Protein AF-L5N4E4-F1 (afdb_monomer_lite)

Sequence (232 aa):
MGRAWSIILIASLIFLFPVAVHGEKTVDLTVSLDGFVEQYERLVYDGKEELAEELLYNRFADMENYMETRSMEEQFVWSTVLDRVNKRWSAEELKTIVKAFETLSSQKSGSDMDMMEELHSFADRASDLNIPAAVLTYEWEMHRPYYEEILGQESVSIITNSLSSMTGGSMSAREKLLAELNYIKAESPKEDGFMLAIGVVGGSILVTLTYVAIRKHPSRSKNRHNLRRQNS

Secondary structure (DSSP, 8-state):
-HHHHHHHHHHHHHHHS-----------HHHHHHHHHHHHHHHHHTT-HHHHHHHHHHHHHHHHHHHTTS-HHHHHHHHHHHHHS-SS--HHHHHHHHHHHHHHH---TTHHHHHHHHHHHHHHHHH-TTS-HHHHHHHHHHHHHHHHHHHHHHHHHHHHHHHHHHTTT-HHHHHHHHHHHHHHHHHS--THHHHHHHHHHHHHHHHHHHHHHHHH---S-S-SSSTTSS--

Foldseek 3Di:
DVVVVVVVVVVVVVVPDPPPPPPPPPPVLLVVLVVLLVVLVVCVVVVVLVVSVVSCVVCVVSLLVVQVVADPLLVVLLVVLVVPQDPPHDSVSSNLNSLSSCLSSDPDPCSLVVVLVVLVVLLVVLPDPVDQLVVSLVVLVSCLSVCCVNVNPVLSVQLNVLSVVCNVVDPVSSVVNSVSSVVVNVPPDDPPVVVVVCCVVVVVVVVVVVVCCCVVDPDPPDPDPPPPPDDD

pLDDT: mean 70.56, std 13.63, range [33.25, 87.25]

Radius of gyration: 29.39 Å; chains: 1; bounding box: 61×50×96 Å

Structure (mmCIF, N/CA/C/O backbone):
data_AF-L5N4E4-F1
#
_entry.id   AF-L5N4E4-F1
#
loop_
_atom_site.group_PDB
_atom_site.id
_atom_site.type_symbol
_atom_site.label_atom_id
_atom_site.label_alt_id
_atom_site.label_comp_id
_atom_site.label_asym_id
_atom_site.label_entity_id
_atom_site.label_seq_id
_atom_site.pdbx_PDB_ins_code
_atom_site.Cartn_x
_atom_site.Cartn_y
_atom_site.Cartn_z
_atom_site.occupancy
_atom_site.B_iso_or_equiv
_atom_site.auth_seq_id
_atom_site.auth_comp_id
_atom_site.auth_asym_id
_atom_site.auth_atom_id
_atom_site.pdbx_PDB_model_num
ATOM 1 N N . MET A 1 1 ? -35.486 -16.748 50.996 1.00 54.31 1 MET A N 1
ATOM 2 C CA . MET A 1 1 ? -34.344 -17.136 50.135 1.00 54.31 1 MET A CA 1
ATOM 3 C C . MET A 1 1 ? -34.754 -17.595 48.728 1.00 54.31 1 MET A C 1
ATOM 5 O O . MET A 1 1 ? -34.006 -17.322 47.804 1.00 54.31 1 MET A O 1
ATOM 9 N N . GLY A 1 2 ? -35.943 -18.179 48.508 1.00 51.09 2 GLY A N 1
ATOM 10 C CA . GLY A 1 2 ? -36.392 -18.611 47.164 1.00 51.09 2 GLY A CA 1
ATOM 11 C C . GLY A 1 2 ? -36.642 -17.504 46.122 1.00 51.09 2 GLY A C 1
ATOM 12 O O . GLY A 1 2 ? -36.610 -17.782 44.932 1.00 51.09 2 GLY A O 1
ATOM 13 N N . ARG A 1 3 ? -36.819 -16.240 46.542 1.00 53.84 3 ARG A N 1
ATOM 14 C CA . ARG A 1 3 ? -37.007 -15.094 45.625 1.00 53.84 3 ARG A CA 1
ATOM 15 C C . ARG A 1 3 ? -35.718 -14.591 44.961 1.00 53.84 3 ARG A C 1
ATOM 17 O O . ARG A 1 3 ? -35.785 -13.985 43.901 1.00 53.84 3 ARG A O 1
ATOM 24 N N . ALA A 1 4 ? -34.553 -14.838 45.564 1.00 61.09 4 ALA A N 1
ATOM 25 C CA . ALA A 1 4 ? -33.272 -14.441 44.972 1.00 61.09 4 ALA A CA 1
ATOM 26 C C . ALA A 1 4 ? -32.899 -15.365 43.802 1.00 61.09 4 ALA A C 1
ATOM 28 O O . ALA A 1 4 ? -32.463 -14.902 42.754 1.00 61.09 4 ALA A O 1
ATOM 29 N N . TRP A 1 5 ? -33.174 -16.663 43.951 1.00 63.34 5 TRP A N 1
ATOM 30 C CA . TRP A 1 5 ? -32.931 -17.664 42.914 1.00 63.34 5 TRP A CA 1
ATOM 31 C C . TRP A 1 5 ? -33.796 -17.444 41.672 1.00 63.34 5 TRP A C 1
ATOM 33 O O . TRP A 1 5 ? -33.293 -17.577 40.563 1.00 63.34 5 TRP A O 1
ATOM 43 N N . SER A 1 6 ? -35.055 -17.023 41.836 1.00 61.25 6 SER A N 1
ATOM 44 C CA . SER A 1 6 ? -35.918 -16.693 40.696 1.00 61.25 6 SER A CA 1
ATOM 45 C C . SER A 1 6 ? -35.419 -15.483 39.904 1.00 61.25 6 SER A C 1
ATOM 47 O O . SER A 1 6 ? -35.513 -15.481 38.685 1.00 61.25 6 SER A O 1
ATOM 49 N N . ILE A 1 7 ? -34.849 -14.473 40.571 1.00 67.25 7 ILE A N 1
ATOM 50 C CA . ILE A 1 7 ? -34.316 -13.280 39.894 1.00 67.25 7 ILE A CA 1
ATOM 51 C C . ILE A 1 7 ? -33.047 -13.629 39.107 1.00 67.25 7 ILE A C 1
ATOM 53 O O . ILE A 1 7 ? -32.888 -13.173 37.980 1.00 67.25 7 ILE A O 1
ATOM 57 N N . ILE A 1 8 ? -32.185 -14.490 39.657 1.00 66.06 8 ILE A N 1
ATOM 58 C CA . ILE A 1 8 ? -30.966 -14.956 38.979 1.00 66.06 8 ILE A CA 1
ATOM 59 C C . ILE A 1 8 ? -31.314 -15.815 37.754 1.00 66.06 8 ILE A C 1
ATOM 61 O O . ILE A 1 8 ? -30.714 -15.632 36.700 1.00 66.06 8 ILE A O 1
ATOM 65 N N . LEU A 1 9 ? -32.314 -16.696 37.860 1.00 63.06 9 LEU A N 1
ATOM 66 C CA . LEU A 1 9 ? -32.771 -17.531 36.742 1.00 63.06 9 LEU A CA 1
ATOM 67 C C . LEU A 1 9 ? -33.425 -16.714 35.622 1.00 63.06 9 LEU A C 1
ATOM 69 O O . LEU A 1 9 ? -33.203 -16.994 34.449 1.00 63.06 9 LEU A O 1
ATOM 73 N N . ILE A 1 10 ? -34.205 -15.687 35.966 1.00 68.06 10 ILE A N 1
ATOM 74 C CA . ILE A 1 10 ? -34.822 -14.795 34.974 1.00 68.06 10 ILE A CA 1
ATOM 75 C C . ILE A 1 10 ? -33.753 -13.917 34.309 1.00 68.06 10 ILE A C 1
ATOM 77 O O . ILE A 1 10 ? -33.766 -13.763 33.092 1.00 68.06 10 ILE A O 1
ATOM 81 N N . ALA A 1 11 ? -32.783 -13.406 35.075 1.00 58.53 11 ALA A N 1
ATOM 82 C CA . ALA A 1 11 ? -31.662 -12.642 34.532 1.00 58.53 11 ALA A CA 1
ATOM 83 C C . ALA A 1 11 ? -30.755 -13.497 33.628 1.00 58.53 11 ALA A C 1
ATOM 85 O O . ALA A 1 11 ? -30.304 -13.010 32.593 1.00 58.53 11 ALA A O 1
ATOM 86 N N . SER A 1 12 ? -30.536 -14.777 33.962 1.00 57.75 12 SER A N 1
ATOM 87 C CA . SER A 1 12 ? -29.774 -15.686 33.099 1.00 57.75 12 SER A CA 1
ATOM 88 C C . SER A 1 12 ? -30.553 -16.078 31.847 1.00 57.75 12 SER A C 1
ATOM 90 O O . SER A 1 12 ? -29.941 -16.237 30.798 1.00 57.75 12 SER A O 1
ATOM 92 N N . LEU A 1 13 ? -31.886 -16.204 31.923 1.00 56.03 13 LEU A N 1
ATOM 93 C CA . LEU A 1 13 ? -32.720 -16.457 30.745 1.00 56.03 13 LEU A CA 1
ATOM 94 C C . LEU A 1 13 ? -32.692 -15.274 29.770 1.00 56.03 13 LEU A C 1
ATOM 96 O O . LEU A 1 13 ? -32.589 -15.493 28.571 1.00 56.03 13 LEU A O 1
ATOM 100 N N . ILE A 1 14 ? -32.733 -14.034 30.268 1.00 59.62 14 ILE A N 1
ATOM 101 C CA . ILE A 1 14 ? -32.680 -12.829 29.423 1.00 59.62 14 ILE A CA 1
ATOM 102 C C . ILE A 1 14 ? -31.306 -12.685 28.748 1.00 59.62 14 ILE A C 1
ATOM 104 O O . ILE A 1 14 ? -31.240 -12.256 27.601 1.00 59.62 14 ILE A O 1
ATOM 108 N N . PHE A 1 15 ? -30.222 -13.110 29.408 1.00 54.69 15 PHE A N 1
ATOM 109 C CA . PHE A 1 15 ? -28.877 -13.137 28.814 1.00 54.69 15 PHE A CA 1
ATOM 110 C C . PHE A 1 15 ? -28.662 -14.266 27.789 1.00 54.69 15 PHE A C 1
ATOM 112 O O . PHE A 1 15 ? -27.717 -14.193 27.007 1.00 54.69 15 PHE A O 1
ATOM 119 N N . LEU A 1 16 ? -29.508 -15.306 27.788 1.00 49.97 16 LEU A N 1
ATOM 120 C CA . LEU A 1 16 ? -29.393 -16.471 26.898 1.00 49.97 16 LEU A CA 1
ATOM 121 C C . LEU A 1 16 ? -30.274 -16.397 25.644 1.00 49.97 16 LEU A C 1
ATOM 123 O O . LEU A 1 16 ? -30.128 -17.242 24.762 1.00 49.97 16 LEU A O 1
ATOM 127 N N . PHE A 1 17 ? -31.164 -15.409 25.538 1.00 43.47 17 PHE A N 1
ATOM 128 C CA . PHE A 1 17 ? -31.863 -15.129 24.288 1.00 43.47 17 PHE A CA 1
ATOM 129 C C . PHE A 1 17 ? -31.008 -14.185 23.435 1.00 43.47 17 PHE A C 1
ATOM 131 O O . PHE A 1 17 ? -30.890 -13.009 23.785 1.00 43.47 17 PHE A O 1
ATOM 138 N N . PRO A 1 18 ? -30.448 -14.627 22.291 1.00 42.91 18 PRO A N 1
ATOM 139 C CA . PRO A 1 18 ? -30.043 -13.675 21.277 1.00 42.91 18 PRO A CA 1
ATOM 140 C C . PRO A 1 18 ? -31.334 -13.009 20.809 1.00 42.91 18 PRO A C 1
ATOM 142 O O . PRO A 1 18 ? -32.177 -13.634 20.163 1.00 42.91 18 PRO A O 1
ATOM 145 N N . VAL A 1 19 ? -31.540 -11.754 21.205 1.00 41.56 19 VAL A N 1
ATOM 146 C CA . VAL A 1 19 ? -32.616 -10.950 20.645 1.00 41.56 19 VAL A CA 1
ATOM 147 C C . VAL A 1 19 ? -32.298 -10.838 19.159 1.00 41.56 19 VAL A C 1
ATOM 149 O O . VAL A 1 19 ? -31.403 -10.096 18.758 1.00 41.56 19 VAL A O 1
ATOM 152 N N . ALA A 1 20 ? -32.998 -11.622 18.341 1.00 44.25 20 ALA A N 1
ATOM 153 C CA . ALA A 1 20 ? -33.034 -11.466 16.899 1.00 44.25 20 ALA A CA 1
ATOM 154 C C . ALA A 1 20 ? -33.808 -10.178 16.594 1.00 44.25 20 ALA A C 1
ATOM 156 O O . ALA A 1 20 ? -34.935 -10.195 16.104 1.00 44.25 20 ALA A O 1
ATOM 157 N N . VAL A 1 21 ? -33.205 -9.043 16.947 1.00 40.44 21 VAL A N 1
ATOM 158 C CA . VAL A 1 21 ? -33.591 -7.741 16.434 1.00 40.44 21 VAL A CA 1
ATOM 159 C C . VAL A 1 21 ? -33.203 -7.782 14.962 1.00 40.44 21 VAL A C 1
ATOM 161 O O . VAL A 1 21 ? -32.060 -7.515 14.603 1.00 40.44 21 VAL A O 1
ATOM 164 N N . HIS A 1 22 ? -34.164 -8.131 14.104 1.00 37.88 22 HIS A N 1
ATOM 165 C CA . HIS A 1 22 ? -34.214 -7.632 12.727 1.00 37.88 22 HIS A CA 1
ATOM 166 C C . HIS A 1 22 ? -34.473 -6.117 12.778 1.00 37.88 22 HIS A C 1
ATOM 168 O O . HIS A 1 22 ? -35.482 -5.614 12.300 1.00 37.88 22 HIS A O 1
ATOM 174 N N . GLY A 1 23 ? -33.590 -5.396 13.459 1.00 33.25 23 GLY A N 1
ATOM 175 C CA . GLY A 1 23 ? -33.398 -3.985 13.217 1.00 33.25 23 GLY A CA 1
ATOM 176 C C . GLY A 1 23 ? -32.581 -3.927 11.949 1.00 33.25 23 GLY A C 1
ATOM 177 O O . GLY A 1 23 ? -31.640 -4.712 11.807 1.00 33.25 23 GLY A O 1
ATOM 178 N N . GLU A 1 24 ? -32.978 -3.057 11.030 1.00 39.62 24 GLU A N 1
ATOM 179 C CA . GLU A 1 24 ? -32.119 -2.574 9.961 1.00 39.62 24 GLU A CA 1
ATOM 180 C C . GLU A 1 24 ? -30.758 -2.267 10.574 1.00 39.62 24 GLU A C 1
ATOM 182 O O . GLU A 1 24 ? -30.535 -1.240 11.213 1.00 39.62 24 GLU A O 1
ATOM 187 N N . LYS A 1 25 ? -29.854 -3.235 10.466 1.00 37.31 25 LYS A N 1
ATOM 188 C CA . LYS A 1 25 ? -28.459 -3.020 10.738 1.00 37.31 25 LYS A CA 1
ATOM 189 C C . LYS A 1 25 ? -28.024 -2.137 9.580 1.00 37.31 25 LYS A C 1
ATOM 191 O O . LYS A 1 25 ? -27.581 -2.633 8.550 1.00 37.31 25 LYS A O 1
ATOM 196 N N . THR A 1 26 ? -28.076 -0.828 9.789 1.00 38.66 26 THR A N 1
ATOM 197 C CA . THR A 1 26 ? -26.897 -0.023 9.495 1.00 38.66 26 THR A CA 1
ATOM 198 C C . THR A 1 26 ? -25.774 -0.658 10.314 1.00 38.66 26 THR A C 1
ATOM 200 O O . THR A 1 26 ? -25.499 -0.262 11.447 1.00 38.66 26 THR A O 1
ATOM 203 N N . VAL A 1 27 ? -25.237 -1.777 9.810 1.00 41.97 27 VAL A N 1
ATOM 204 C CA . VAL A 1 27 ? -23.916 -2.232 10.205 1.00 41.97 27 VAL A CA 1
ATOM 205 C C . VAL A 1 27 ? -23.077 -1.001 9.960 1.00 41.97 27 VAL A C 1
ATOM 207 O O . VAL A 1 27 ? -23.114 -0.457 8.858 1.00 41.97 27 VAL A O 1
ATOM 210 N N . ASP A 1 28 ? -22.457 -0.504 11.017 1.00 47.72 28 ASP A N 1
ATOM 211 C CA . ASP A 1 28 ? -21.409 0.493 10.911 1.00 47.72 28 ASP A CA 1
ATOM 212 C C . ASP A 1 28 ? -20.440 -0.073 9.864 1.00 47.72 28 ASP A C 1
ATOM 214 O O . ASP A 1 28 ? -19.787 -1.089 10.116 1.00 47.72 28 ASP A O 1
ATOM 218 N N . LEU A 1 29 ? -20.529 0.422 8.622 1.00 52.38 29 LEU A N 1
ATOM 219 C CA . LEU A 1 29 ? -19.955 -0.242 7.442 1.00 52.38 29 LEU A CA 1
ATOM 220 C C . LEU A 1 29 ? -18.443 -0.423 7.658 1.00 52.38 29 LEU A C 1
ATOM 222 O O . LEU A 1 29 ? -17.874 -1.469 7.352 1.00 52.38 29 LEU A O 1
ATOM 226 N N . THR A 1 30 ? -17.864 0.567 8.337 1.00 50.00 30 THR A N 1
ATOM 227 C CA . THR A 1 30 ? -16.549 0.613 8.983 1.00 50.00 30 THR A CA 1
ATOM 228 C C . THR A 1 30 ? -16.209 -0.660 9.766 1.00 50.00 30 THR A C 1
ATOM 230 O O . THR A 1 30 ? -15.249 -1.343 9.430 1.00 50.00 30 THR A O 1
ATOM 233 N N . VAL A 1 31 ? -17.037 -1.071 10.732 1.00 50.75 31 VAL A N 1
ATOM 234 C CA . VAL A 1 31 ? -16.794 -2.253 11.585 1.00 50.75 31 VAL A CA 1
ATOM 235 C C . VAL A 1 31 ? -16.848 -3.564 10.789 1.00 50.75 31 VAL A C 1
ATOM 237 O O . VAL A 1 31 ? -16.207 -4.544 11.167 1.00 50.75 31 VAL A O 1
ATOM 240 N N . SER A 1 32 ? -17.596 -3.615 9.680 1.00 62.16 32 SER A N 1
ATOM 241 C CA . SER A 1 32 ? -17.598 -4.791 8.791 1.00 62.16 32 SER A CA 1
ATOM 242 C C . SER A 1 32 ? -16.432 -4.842 7.804 1.00 62.16 32 SER A C 1
ATOM 244 O O . SER A 1 32 ? -16.115 -5.927 7.315 1.00 62.16 32 SER A O 1
ATOM 246 N N . LEU A 1 33 ? -15.800 -3.701 7.533 1.00 67.69 33 LEU A N 1
ATOM 247 C CA . LEU A 1 33 ? -14.685 -3.562 6.599 1.00 67.69 33 LEU A CA 1
ATOM 248 C C . LEU A 1 33 ? -13.324 -3.696 7.306 1.00 67.69 33 LEU A C 1
ATOM 250 O O . LEU A 1 33 ? -12.387 -4.215 6.706 1.00 67.69 33 LEU A O 1
ATOM 254 N N . ASP A 1 34 ? -13.240 -3.379 8.602 1.00 65.94 34 ASP A N 1
ATOM 255 C CA . ASP A 1 34 ? -12.024 -3.572 9.412 1.00 65.94 34 ASP A CA 1
ATOM 256 C C . ASP A 1 34 ? -11.557 -5.042 9.456 1.00 65.94 34 ASP A C 1
ATOM 258 O O . ASP A 1 34 ? -10.363 -5.328 9.463 1.00 65.94 34 ASP A O 1
ATOM 262 N N . GLY A 1 35 ? -12.491 -6.001 9.455 1.00 72.94 35 GLY A N 1
ATOM 263 C CA . GLY A 1 35 ? -12.165 -7.434 9.421 1.00 72.94 35 GLY A CA 1
ATOM 264 C C . GLY A 1 35 ? -11.898 -7.987 8.018 1.00 72.94 35 GLY A C 1
ATOM 265 O O . GLY A 1 35 ? -11.384 -9.098 7.887 1.00 72.94 35 GLY A O 1
ATOM 266 N N . PHE A 1 36 ? -12.258 -7.241 6.969 1.00 83.75 36 PHE A N 1
ATOM 267 C CA . PHE A 1 36 ? -12.112 -7.688 5.584 1.00 83.75 36 PHE A CA 1
ATOM 268 C C . PHE A 1 36 ? -10.642 -7.724 5.159 1.00 83.75 36 PHE A C 1
ATOM 270 O O . PHE A 1 36 ? -10.211 -8.740 4.616 1.00 83.75 36 PHE A O 1
ATOM 277 N N . VAL A 1 37 ? -9.873 -6.667 5.449 1.00 81.62 37 VAL A N 1
ATOM 278 C CA . VAL A 1 37 ? -8.452 -6.577 5.066 1.00 81.62 37 VAL A CA 1
ATOM 279 C C . VAL A 1 37 ? -7.655 -7.720 5.700 1.00 81.62 37 VAL A C 1
ATOM 281 O O . VAL A 1 37 ? -7.024 -8.499 4.990 1.00 81.62 37 VAL A O 1
ATOM 284 N N . GLU A 1 38 ? -7.795 -7.922 7.014 1.00 82.44 38 GLU A N 1
ATOM 285 C CA . GLU A 1 38 ? -7.126 -9.012 7.743 1.00 82.44 38 GLU A CA 1
ATOM 286 C C . GLU A 1 38 ? -7.509 -10.400 7.192 1.00 82.44 38 GLU A C 1
ATOM 288 O O . GLU A 1 38 ? -6.682 -11.313 7.106 1.00 82.44 38 GLU A O 1
ATOM 293 N N . GLN A 1 39 ? -8.775 -10.588 6.810 1.00 83.25 39 GLN A N 1
ATOM 294 C CA . GLN A 1 39 ? -9.234 -11.842 6.220 1.00 83.25 39 GLN A CA 1
ATOM 295 C C . GLN A 1 39 ? -8.658 -12.057 4.814 1.00 83.25 39 GLN A C 1
ATOM 297 O O . GLN A 1 39 ? -8.259 -13.178 4.493 1.00 83.25 39 GLN A O 1
ATOM 302 N N . TYR A 1 40 ? -8.597 -11.006 3.997 1.00 86.38 40 TYR A N 1
ATOM 303 C CA . TYR A 1 40 ? -8.002 -11.046 2.666 1.00 86.38 40 TYR A CA 1
ATOM 304 C C . TYR A 1 40 ? -6.513 -11.406 2.741 1.00 86.38 40 TYR A C 1
ATOM 306 O O . TYR A 1 40 ? -6.075 -12.350 2.082 1.00 86.38 40 TYR A O 1
ATOM 314 N N . GLU A 1 41 ? -5.746 -10.742 3.610 1.00 83.06 41 GLU A N 1
ATOM 315 C CA . GLU A 1 41 ? -4.317 -11.022 3.795 1.00 83.06 41 GLU A CA 1
ATOM 316 C C . GLU A 1 41 ? -4.049 -12.467 4.216 1.00 83.06 41 GLU A C 1
ATOM 318 O O . GLU A 1 41 ? -3.146 -13.117 3.687 1.00 83.06 41 GLU A O 1
ATOM 323 N N . ARG A 1 42 ? -4.865 -13.009 5.127 1.00 85.50 42 ARG A N 1
ATOM 324 C CA . ARG A 1 42 ? -4.763 -14.414 5.548 1.00 85.50 42 ARG A CA 1
ATOM 325 C C . ARG A 1 42 ? -5.038 -15.386 4.409 1.00 85.50 42 ARG A C 1
ATOM 327 O O . ARG A 1 42 ? -4.359 -16.403 4.313 1.00 85.50 42 ARG A O 1
ATOM 334 N N . LEU A 1 43 ? -6.019 -15.099 3.552 1.00 85.31 43 LEU A N 1
ATOM 335 C CA . LEU A 1 43 ? -6.316 -15.945 2.395 1.00 85.31 43 LEU A CA 1
ATOM 336 C C . LEU A 1 43 ? -5.162 -15.939 1.389 1.00 85.31 43 LEU A C 1
ATOM 338 O O . LEU A 1 43 ? -4.784 -17.006 0.907 1.00 85.31 43 LEU A O 1
ATOM 342 N N . VAL A 1 44 ? -4.566 -14.773 1.129 1.00 84.62 44 VAL A N 1
ATOM 343 C CA . VAL A 1 44 ? -3.378 -14.654 0.270 1.00 84.62 44 VAL A CA 1
ATOM 344 C C . VAL A 1 44 ? -2.186 -15.393 0.884 1.00 84.62 44 VAL A C 1
ATOM 346 O O . VAL A 1 44 ? -1.529 -16.169 0.194 1.00 84.62 44 VAL A O 1
ATOM 349 N N . TYR A 1 45 ? -1.934 -15.224 2.186 1.00 84.62 45 TYR A N 1
ATOM 350 C CA . TYR A 1 45 ? -0.858 -15.921 2.900 1.00 84.62 45 TYR A CA 1
ATOM 351 C C . TYR A 1 45 ? -1.014 -17.450 2.861 1.00 84.62 45 TYR A C 1
ATOM 353 O O . TYR A 1 45 ? -0.040 -18.176 2.667 1.00 84.62 45 TYR A O 1
ATOM 361 N N . ASP A 1 46 ? -2.248 -17.940 2.985 1.00 86.94 46 ASP A N 1
ATOM 362 C CA . ASP A 1 46 ? -2.587 -19.361 2.878 1.00 86.94 46 ASP A CA 1
ATOM 363 C C . ASP A 1 46 ? -2.509 -19.907 1.434 1.00 86.94 46 ASP A C 1
ATOM 365 O O . ASP A 1 46 ? -2.757 -21.098 1.219 1.00 86.94 46 ASP A O 1
ATOM 369 N N . GLY A 1 47 ? -2.212 -19.065 0.435 1.00 83.25 47 GLY A N 1
ATOM 370 C CA . GLY A 1 47 ? -2.201 -19.431 -0.985 1.00 83.25 47 GLY A CA 1
ATOM 371 C C . GLY A 1 47 ? -3.594 -19.684 -1.574 1.00 83.25 47 GLY A C 1
ATOM 372 O O . GLY A 1 47 ? -3.727 -20.366 -2.589 1.00 83.25 47 GLY A O 1
ATOM 373 N N . LYS A 1 48 ? -4.653 -19.178 -0.932 1.00 87.25 48 LYS A N 1
ATOM 374 C CA . LYS A 1 48 ? -6.058 -19.329 -1.347 1.00 87.25 48 LYS A CA 1
ATOM 375 C C . LYS A 1 48 ? -6.508 -18.130 -2.185 1.00 87.25 48 LYS A C 1
ATOM 377 O O . LYS A 1 48 ? -7.470 -17.448 -1.836 1.00 87.25 48 LYS A O 1
ATOM 382 N N . GLU A 1 49 ? -5.805 -17.881 -3.285 1.00 83.44 49 GLU A N 1
ATOM 383 C CA . GLU A 1 49 ? -6.006 -16.697 -4.135 1.00 83.44 49 GLU A CA 1
ATOM 384 C C . GLU A 1 49 ? -7.423 -16.622 -4.726 1.00 83.44 49 GLU A C 1
ATOM 386 O O . GLU A 1 49 ? -8.033 -15.561 -4.682 1.00 83.44 49 GLU A O 1
ATOM 391 N N . GLU A 1 50 ? -8.001 -17.748 -5.161 1.00 84.19 50 GLU A N 1
ATOM 392 C CA . GLU A 1 50 ? -9.381 -17.793 -5.685 1.00 84.19 50 GLU A CA 1
ATOM 393 C C . GLU A 1 50 ? -10.419 -17.337 -4.641 1.00 84.19 50 GLU A C 1
ATOM 395 O O . GLU A 1 50 ? -11.360 -16.613 -4.956 1.00 84.19 50 GLU A O 1
ATOM 400 N N . LEU A 1 51 ? -10.231 -17.720 -3.372 1.00 85.06 51 LEU A N 1
ATOM 401 C CA . LEU A 1 51 ? -11.118 -17.303 -2.281 1.00 85.06 51 LEU A CA 1
ATOM 402 C C . LEU A 1 51 ? -10.894 -15.838 -1.895 1.00 85.06 51 LEU A C 1
ATOM 404 O O . LEU A 1 51 ? -11.833 -15.172 -1.462 1.00 85.06 51 LEU A O 1
ATOM 408 N N . ALA A 1 52 ? -9.662 -15.341 -2.020 1.00 84.75 52 ALA A N 1
ATOM 409 C CA . ALA A 1 52 ? -9.346 -13.934 -1.797 1.00 84.75 52 ALA A CA 1
ATOM 410 C C . ALA A 1 52 ? -9.990 -13.048 -2.878 1.00 84.75 52 ALA A C 1
ATOM 412 O O . ALA A 1 52 ? -10.573 -12.012 -2.556 1.00 84.75 52 ALA A O 1
ATOM 413 N N . GLU A 1 53 ? -9.953 -13.488 -4.138 1.00 85.38 53 GLU A N 1
ATOM 414 C CA . GLU A 1 53 ? -10.631 -12.834 -5.260 1.00 85.38 53 GLU A CA 1
ATOM 415 C C . GLU A 1 53 ? -12.151 -12.810 -5.055 1.00 85.38 53 GLU A C 1
ATOM 417 O O . GLU A 1 53 ? -12.770 -11.750 -5.152 1.00 85.38 53 GLU A O 1
ATOM 422 N N . GLU A 1 54 ? -12.755 -13.948 -4.695 1.00 85.00 54 GLU A N 1
ATOM 423 C CA . GLU A 1 54 ? -14.193 -14.028 -4.416 1.00 85.00 54 GLU A CA 1
ATOM 424 C C . GLU A 1 54 ? -14.594 -13.124 -3.237 1.00 85.00 54 GLU A C 1
ATOM 426 O O . GLU A 1 54 ? -15.627 -12.449 -3.277 1.00 85.00 54 GLU A O 1
ATOM 431 N N . LEU A 1 55 ? -13.762 -13.062 -2.191 1.00 85.50 55 LEU A N 1
ATOM 432 C CA . LEU A 1 55 ? -13.986 -12.179 -1.051 1.00 85.50 55 LEU A CA 1
ATOM 433 C C . LEU A 1 55 ? -13.960 -10.703 -1.468 1.00 85.50 55 LEU A C 1
ATOM 435 O O . LEU A 1 55 ? -14.856 -9.959 -1.061 1.00 85.50 55 LEU A O 1
ATOM 439 N N . LEU A 1 56 ? -12.978 -10.285 -2.278 1.00 86.25 56 LEU A N 1
ATOM 440 C CA . LEU A 1 56 ? -12.919 -8.913 -2.785 1.00 86.25 56 LEU A CA 1
ATOM 441 C C . LEU A 1 56 ? -14.131 -8.612 -3.666 1.00 86.25 56 LEU A C 1
ATOM 443 O O . LEU A 1 56 ? -14.786 -7.599 -3.448 1.00 86.25 56 LEU A O 1
ATOM 447 N N . TYR A 1 57 ? -14.473 -9.492 -4.610 1.00 85.06 57 TYR A N 1
ATOM 448 C CA . TYR A 1 57 ? -15.609 -9.284 -5.511 1.00 85.06 57 TYR A CA 1
ATOM 449 C C . TYR A 1 57 ? -16.914 -9.048 -4.741 1.00 85.06 57 TYR A C 1
ATOM 451 O O . TYR A 1 57 ? -17.669 -8.125 -5.045 1.00 85.06 57 TYR A O 1
ATOM 459 N N . ASN A 1 58 ? -17.149 -9.838 -3.692 1.00 85.25 58 ASN A N 1
ATOM 460 C CA . ASN A 1 58 ? -18.340 -9.722 -2.853 1.00 85.25 58 ASN A CA 1
ATOM 461 C C . ASN A 1 58 ? -18.387 -8.429 -2.026 1.00 85.25 58 ASN A C 1
ATOM 463 O O . ASN A 1 58 ? -19.474 -7.987 -1.657 1.00 85.25 58 ASN A O 1
ATOM 467 N N . ARG A 1 59 ? -17.230 -7.842 -1.704 1.00 85.56 59 ARG A N 1
ATOM 468 C CA . ARG A 1 59 ? -17.110 -6.633 -0.873 1.00 85.56 59 ARG A CA 1
ATOM 469 C C . ARG A 1 59 ? -16.834 -5.364 -1.664 1.00 85.56 59 ARG A C 1
ATOM 471 O O . ARG A 1 59 ? -16.957 -4.281 -1.106 1.00 85.56 59 ARG A O 1
ATOM 478 N N . PHE A 1 60 ? -16.534 -5.475 -2.952 1.00 85.31 60 PHE A N 1
ATOM 479 C CA . PHE A 1 60 ? -16.154 -4.346 -3.792 1.00 85.31 60 PHE A CA 1
ATOM 480 C C . PHE A 1 60 ? -17.222 -3.244 -3.813 1.00 85.31 60 PHE A C 1
ATOM 482 O O . PHE A 1 60 ? -16.904 -2.078 -3.609 1.00 85.31 60 PHE A O 1
ATOM 489 N N . ALA A 1 61 ? -18.500 -3.611 -3.950 1.00 83.75 61 ALA A N 1
ATOM 490 C CA . ALA A 1 61 ? -19.599 -2.644 -3.910 1.00 83.75 61 ALA A CA 1
ATOM 491 C C . ALA A 1 61 ? -19.723 -1.943 -2.542 1.00 83.75 61 ALA A C 1
ATOM 493 O O . ALA A 1 61 ? -20.030 -0.755 -2.477 1.00 83.75 61 ALA A O 1
ATOM 494 N N . ASP A 1 62 ? -19.462 -2.658 -1.440 1.00 84.44 62 ASP A N 1
ATOM 495 C CA . ASP A 1 62 ? -19.440 -2.063 -0.097 1.00 84.44 62 ASP A CA 1
ATOM 496 C C . ASP A 1 62 ? -18.281 -1.052 0.028 1.00 84.44 62 ASP A C 1
ATOM 498 O O . ASP A 1 62 ? -18.451 0.010 0.627 1.00 84.44 62 ASP A O 1
ATOM 502 N N . MET A 1 63 ? -17.122 -1.354 -0.573 1.00 85.19 63 MET A N 1
ATOM 503 C CA . MET A 1 63 ? -15.946 -0.475 -0.608 1.00 85.19 63 MET A CA 1
ATOM 504 C C . MET A 1 63 ? -16.193 0.782 -1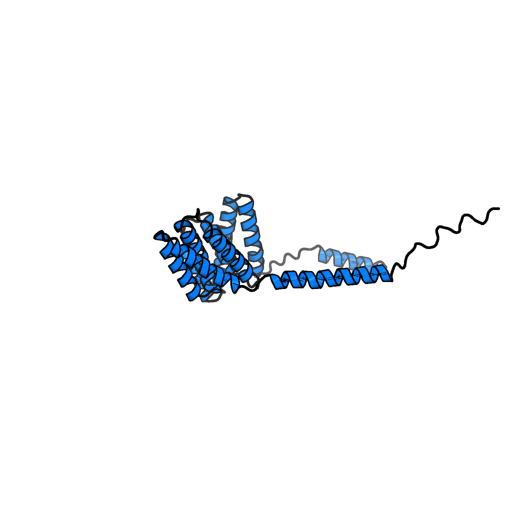.453 1.00 85.19 63 MET A C 1
ATOM 506 O O . MET A 1 63 ? -15.856 1.878 -1.014 1.00 85.19 63 MET A O 1
ATOM 510 N N . GLU A 1 64 ? -16.822 0.656 -2.626 1.00 86.50 64 GLU A N 1
ATOM 511 C CA . GLU A 1 64 ? -17.202 1.809 -3.457 1.00 86.50 64 GLU A CA 1
ATOM 512 C C . GLU A 1 64 ? -18.165 2.737 -2.712 1.00 86.50 64 GLU A C 1
ATOM 514 O O . GLU A 1 64 ? -17.889 3.929 -2.579 1.00 86.50 64 GLU A O 1
ATOM 519 N N . ASN A 1 65 ? -19.232 2.180 -2.130 1.00 85.50 65 ASN A N 1
ATOM 520 C CA . ASN A 1 65 ? -20.197 2.948 -1.339 1.00 85.50 65 ASN A CA 1
ATOM 521 C C . ASN A 1 65 ? -19.535 3.651 -0.145 1.00 85.50 65 ASN A C 1
ATOM 523 O O . ASN A 1 65 ? -19.911 4.764 0.218 1.00 85.50 65 ASN A O 1
ATOM 527 N N . TYR A 1 66 ? -18.546 3.010 0.483 1.00 83.88 66 TYR A N 1
ATOM 528 C CA . TYR A 1 66 ? -17.775 3.629 1.554 1.00 83.88 66 TYR A CA 1
ATOM 529 C C . TYR A 1 66 ? -16.971 4.833 1.049 1.00 83.88 66 TYR A C 1
ATOM 531 O O . TYR A 1 66 ? -17.009 5.902 1.664 1.00 83.88 66 TYR A O 1
ATOM 539 N N . MET A 1 67 ? -16.285 4.689 -0.086 1.00 84.31 67 MET A N 1
ATOM 540 C CA . MET A 1 67 ? -15.467 5.753 -0.668 1.00 84.31 67 MET A CA 1
ATOM 541 C C . MET A 1 67 ? -16.293 6.956 -1.133 1.00 84.31 67 MET A C 1
ATOM 543 O O . MET A 1 67 ? -15.822 8.084 -1.025 1.00 84.31 67 MET A O 1
ATOM 547 N N . GLU A 1 68 ? -17.550 6.772 -1.536 1.00 85.31 68 GLU A N 1
ATOM 548 C CA . GLU A 1 68 ? -18.460 7.888 -1.845 1.00 85.31 68 GLU A CA 1
ATOM 549 C C . GLU A 1 68 ? -18.713 8.822 -0.645 1.00 85.31 68 GLU A C 1
ATOM 551 O O . GLU A 1 68 ? -19.066 9.990 -0.821 1.00 85.31 68 GLU A O 1
ATOM 556 N N . THR A 1 69 ? -18.508 8.338 0.586 1.00 82.94 69 THR A N 1
ATOM 557 C CA . THR A 1 69 ? -18.669 9.139 1.813 1.00 82.94 69 THR A CA 1
ATOM 558 C C . THR A 1 69 ? -17.407 9.907 2.223 1.00 82.94 69 THR A C 1
ATOM 560 O O . THR A 1 69 ? -17.440 10.663 3.198 1.00 82.94 69 THR A O 1
ATOM 563 N 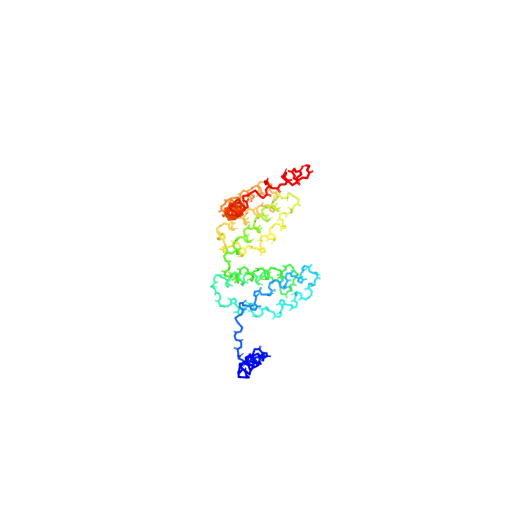N . ARG A 1 70 ? -16.297 9.718 1.498 1.00 82.31 70 ARG A N 1
ATOM 564 C CA . ARG A 1 70 ? -14.980 10.307 1.785 1.00 82.31 70 ARG A CA 1
ATOM 565 C C . ARG A 1 70 ? -14.781 11.688 1.164 1.00 82.31 70 ARG A C 1
ATOM 567 O O . ARG A 1 70 ? -15.660 12.191 0.465 1.00 82.31 70 ARG A O 1
ATOM 574 N N . SER A 1 71 ? -13.651 12.333 1.458 1.00 81.44 71 SER A N 1
ATOM 575 C CA . SER A 1 71 ? -13.299 13.631 0.878 1.00 81.44 71 SER A CA 1
ATOM 576 C C . SER A 1 71 ? -13.156 13.537 -0.650 1.00 81.44 71 SER A C 1
ATOM 578 O O . SER A 1 71 ? -12.935 12.462 -1.208 1.00 81.44 71 SER A O 1
ATOM 580 N N . MET A 1 72 ? -13.273 14.669 -1.356 1.00 79.06 72 MET A N 1
ATOM 581 C CA . MET A 1 72 ? -13.074 14.689 -2.815 1.00 79.06 72 MET A CA 1
ATOM 582 C C . MET A 1 72 ? -11.655 14.260 -3.220 1.00 79.06 72 MET A C 1
ATOM 584 O O . MET A 1 72 ? -11.482 13.692 -4.296 1.00 79.06 72 MET A O 1
ATOM 588 N N . GLU A 1 73 ? -10.659 14.520 -2.373 1.00 71.25 73 GLU A N 1
ATOM 589 C CA . GLU A 1 73 ? -9.261 14.132 -2.594 1.00 71.25 73 GLU A CA 1
ATOM 590 C C . GLU A 1 73 ? -9.113 12.606 -2.492 1.00 71.25 73 GLU A C 1
ATOM 592 O O . GLU A 1 73 ? -8.648 11.965 -3.434 1.00 71.25 73 GLU A O 1
ATOM 597 N N . GLU A 1 74 ? -9.658 11.996 -1.436 1.00 76.25 74 GLU A N 1
ATOM 598 C CA . GLU A 1 74 ? -9.660 10.539 -1.239 1.00 76.25 74 GLU A CA 1
ATOM 599 C C . GLU A 1 74 ? -10.433 9.804 -2.352 1.00 76.25 74 GLU A C 1
ATOM 601 O O . GLU A 1 74 ? -10.002 8.757 -2.841 1.00 76.25 74 GLU A O 1
ATOM 606 N N . GLN A 1 75 ? -11.561 10.366 -2.800 1.00 81.00 75 GLN A N 1
ATOM 607 C CA . GLN A 1 75 ? -12.328 9.839 -3.933 1.00 81.00 75 GLN A CA 1
ATOM 608 C C . GLN A 1 75 ? -11.536 9.903 -5.244 1.00 81.00 75 GLN A C 1
ATOM 610 O O . GLN A 1 75 ? -11.571 8.962 -6.041 1.00 81.00 75 GLN A O 1
ATOM 615 N N . PHE A 1 76 ? -10.805 10.997 -5.474 1.00 79.75 76 PHE A N 1
ATOM 616 C CA . PHE A 1 76 ? -9.961 11.150 -6.655 1.00 79.75 76 PHE A CA 1
ATOM 617 C C . PHE A 1 76 ? -8.830 10.114 -6.667 1.00 79.75 76 PHE A C 1
ATOM 619 O O . PHE A 1 76 ? -8.621 9.445 -7.686 1.00 79.75 76 PHE A O 1
ATOM 626 N N . VAL A 1 77 ? -8.160 9.910 -5.530 1.00 76.75 77 VAL A N 1
ATOM 627 C CA . VAL A 1 77 ? -7.126 8.876 -5.373 1.00 76.75 77 VAL A CA 1
ATOM 628 C C . VAL A 1 77 ? -7.709 7.488 -5.647 1.00 76.75 77 VAL A C 1
ATOM 630 O O . VAL A 1 77 ? -7.168 6.753 -6.473 1.00 76.75 77 VAL A O 1
ATOM 633 N N . TRP A 1 78 ? -8.855 7.152 -5.048 1.00 85.19 78 TRP A N 1
ATOM 634 C CA . TRP A 1 78 ? -9.535 5.872 -5.275 1.00 85.19 78 TRP A CA 1
ATOM 635 C C . TRP A 1 78 ? -9.886 5.633 -6.745 1.00 85.19 78 TRP A C 1
ATOM 637 O O . TRP A 1 78 ? -9.564 4.581 -7.297 1.00 85.19 78 TRP A O 1
ATOM 647 N N . SER A 1 79 ? -10.468 6.630 -7.416 1.00 83.69 79 SER A N 1
ATOM 648 C CA . SER A 1 79 ? -10.795 6.526 -8.844 1.00 83.69 79 SER A CA 1
ATOM 649 C C . SER A 1 79 ? -9.551 6.323 -9.718 1.00 83.69 79 SER A C 1
ATOM 651 O O . SER A 1 79 ? -9.568 5.512 -10.640 1.00 83.69 79 SER A O 1
ATOM 653 N N . THR A 1 80 ? -8.437 6.977 -9.374 1.00 81.56 80 THR A N 1
ATOM 654 C CA . THR A 1 80 ? -7.160 6.840 -10.088 1.00 81.56 80 THR A CA 1
ATOM 655 C C . THR A 1 80 ? -6.577 5.435 -9.943 1.00 81.56 80 THR A C 1
ATOM 657 O O . THR A 1 80 ? -5.990 4.905 -10.888 1.00 81.56 80 THR A O 1
ATOM 660 N N . VAL A 1 81 ? -6.737 4.817 -8.771 1.00 81.06 81 VAL A N 1
ATOM 661 C CA . VAL A 1 81 ? -6.321 3.430 -8.530 1.00 81.06 81 VAL A CA 1
ATOM 662 C C . VAL A 1 81 ? -7.169 2.467 -9.356 1.00 81.06 81 VAL A C 1
ATOM 664 O O . VAL A 1 81 ? -6.616 1.609 -10.045 1.00 81.06 81 VAL A O 1
ATOM 667 N N . LEU A 1 82 ? -8.494 2.636 -9.343 1.00 83.62 82 LEU A N 1
ATOM 668 C CA . LEU A 1 82 ? -9.405 1.780 -10.104 1.00 83.62 82 LEU A CA 1
ATOM 669 C C . LEU A 1 82 ? -9.197 1.890 -11.620 1.00 83.62 82 LEU A C 1
ATOM 671 O O . LEU A 1 82 ? -9.242 0.872 -12.303 1.00 83.62 82 LEU A O 1
ATOM 675 N N . ASP A 1 83 ? -8.910 3.084 -12.144 1.00 80.88 83 ASP A N 1
ATOM 676 C CA . ASP A 1 83 ? -8.633 3.290 -13.573 1.00 80.88 83 ASP A CA 1
ATOM 677 C C . ASP A 1 83 ? -7.333 2.610 -14.038 1.00 80.88 83 ASP A C 1
ATOM 679 O O . ASP A 1 83 ? -7.195 2.258 -15.214 1.00 80.88 83 ASP A O 1
ATOM 683 N N . ARG A 1 84 ? -6.365 2.423 -13.130 1.00 71.75 84 ARG A N 1
ATOM 684 C CA . ARG A 1 84 ? -5.096 1.735 -13.423 1.00 71.75 84 ARG A CA 1
ATOM 685 C C . ARG A 1 84 ? -5.230 0.218 -13.385 1.00 71.75 84 ARG A C 1
ATOM 687 O O . ARG A 1 84 ? -4.516 -0.458 -14.125 1.00 71.75 84 ARG A O 1
ATOM 694 N N . VAL A 1 85 ? -6.120 -0.308 -12.547 1.00 73.56 85 VAL A N 1
ATOM 695 C CA . VAL A 1 85 ? -6.392 -1.743 -12.480 1.00 73.56 85 VAL A CA 1
ATOM 696 C C . VAL A 1 85 ? -7.228 -2.146 -13.688 1.00 73.56 85 VAL A C 1
ATOM 698 O O . VAL A 1 85 ? -8.347 -1.677 -13.898 1.00 73.56 85 VAL A O 1
ATOM 701 N N . ASN A 1 86 ? -6.688 -3.029 -14.523 1.00 61.75 86 ASN A N 1
ATOM 702 C CA . ASN A 1 86 ? -7.406 -3.469 -15.706 1.00 61.75 86 ASN A CA 1
ATOM 703 C C . ASN A 1 86 ? -8.619 -4.319 -15.278 1.00 61.75 86 ASN A C 1
ATOM 705 O O . ASN A 1 86 ? -8.581 -5.023 -14.273 1.00 61.75 86 ASN A O 1
ATOM 709 N N . LYS A 1 87 ? -9.711 -4.326 -16.058 1.00 58.41 87 LYS A N 1
ATOM 710 C CA . LYS A 1 87 ? -10.967 -5.055 -15.727 1.00 58.41 87 LYS A CA 1
ATOM 711 C C . LYS A 1 87 ? -10.814 -6.580 -15.551 1.00 58.41 87 LYS A C 1
ATOM 713 O O . LYS A 1 87 ? -11.798 -7.274 -15.307 1.00 58.41 87 LYS A O 1
ATOM 718 N N . ARG A 1 88 ? -9.605 -7.112 -15.734 1.00 60.06 88 ARG A N 1
ATOM 719 C CA . ARG A 1 88 ? -9.189 -8.447 -15.311 1.00 60.06 88 ARG A CA 1
ATOM 720 C C . ARG A 1 88 ? -8.284 -8.277 -14.110 1.00 60.06 88 ARG A C 1
ATOM 722 O O . ARG A 1 88 ? -7.130 -7.924 -14.294 1.00 60.06 88 ARG A O 1
ATOM 729 N N . TRP A 1 89 ? -8.817 -8.547 -12.931 1.00 69.81 89 TRP A N 1
ATOM 730 C CA . TRP A 1 89 ? -8.070 -8.410 -11.698 1.00 69.81 89 TRP A CA 1
ATOM 731 C C . TRP A 1 89 ? -7.011 -9.511 -11.593 1.00 69.81 89 TRP A C 1
ATOM 733 O O . TRP A 1 89 ? -7.316 -10.667 -11.314 1.00 69.81 89 TRP A O 1
ATOM 743 N N . SER A 1 90 ? -5.755 -9.176 -11.870 1.00 74.81 90 SER A N 1
ATOM 744 C CA . SER A 1 90 ? -4.630 -10.028 -11.485 1.00 74.81 90 SER A CA 1
ATOM 745 C C . SER A 1 90 ? -4.430 -10.001 -9.964 1.00 74.81 90 SER A C 1
ATOM 747 O O . SER A 1 90 ? -4.819 -9.044 -9.298 1.00 74.81 90 SER A O 1
ATOM 749 N N . ALA A 1 91 ? -3.784 -11.026 -9.399 1.00 71.00 91 ALA A N 1
ATOM 750 C CA . ALA A 1 91 ? -3.503 -11.101 -7.958 1.00 71.00 91 ALA A CA 1
ATOM 751 C C . ALA A 1 91 ? -2.751 -9.865 -7.423 1.00 71.00 91 ALA A C 1
ATOM 753 O O . ALA A 1 91 ? -3.011 -9.401 -6.311 1.00 71.00 91 ALA A O 1
ATOM 754 N N . GLU A 1 92 ? -1.849 -9.301 -8.230 1.00 72.56 92 GLU A N 1
ATOM 755 C CA . GLU A 1 92 ? -1.118 -8.076 -7.898 1.00 72.56 92 GLU A CA 1
ATOM 756 C C . GLU A 1 92 ? -2.045 -6.857 -7.856 1.00 72.56 92 GLU A C 1
ATOM 758 O O . GLU A 1 92 ? -2.002 -6.098 -6.893 1.00 72.56 92 GLU A O 1
ATOM 763 N N . GLU A 1 93 ? -2.932 -6.707 -8.840 1.00 75.31 93 GLU A N 1
ATOM 764 C CA . GLU A 1 93 ? -3.909 -5.616 -8.884 1.00 75.31 93 GLU A CA 1
ATOM 765 C C . GLU A 1 93 ? -4.957 -5.715 -7.762 1.00 75.31 93 GLU A C 1
ATOM 767 O O . GLU A 1 93 ? -5.310 -4.701 -7.159 1.00 75.31 93 GLU A O 1
ATOM 772 N N . LEU A 1 94 ? -5.419 -6.927 -7.428 1.00 77.19 94 LEU A N 1
ATOM 773 C CA . LEU A 1 94 ? -6.323 -7.170 -6.294 1.00 77.19 94 LEU A CA 1
ATOM 774 C C . LEU A 1 94 ? -5.691 -6.692 -4.983 1.00 77.19 94 LEU A C 1
ATOM 776 O O . LEU A 1 94 ? -6.325 -6.001 -4.184 1.00 77.19 94 LEU A O 1
ATOM 780 N N . LYS A 1 95 ? -4.408 -7.021 -4.784 1.00 78.56 95 LYS A N 1
ATOM 781 C CA . LYS A 1 95 ? -3.643 -6.575 -3.620 1.00 78.56 95 LYS A CA 1
ATOM 782 C C . LYS A 1 95 ? -3.529 -5.051 -3.581 1.00 78.56 95 LYS A C 1
ATOM 784 O O . LYS A 1 95 ? -3.651 -4.471 -2.505 1.00 78.56 95 LYS A O 1
ATOM 789 N N . THR A 1 96 ? -3.347 -4.397 -4.728 1.00 77.69 96 THR A N 1
ATOM 790 C CA . THR A 1 96 ? -3.336 -2.931 -4.818 1.00 77.69 96 THR A CA 1
ATOM 791 C C . THR A 1 96 ? -4.661 -2.323 -4.390 1.00 77.69 96 THR A C 1
ATOM 793 O O . THR A 1 96 ? -4.635 -1.377 -3.614 1.00 77.69 96 THR A O 1
ATOM 796 N N . ILE A 1 97 ? -5.799 -2.863 -4.838 1.00 82.19 97 ILE A N 1
ATOM 797 C CA . ILE A 1 97 ? -7.134 -2.353 -4.476 1.00 82.19 97 ILE A CA 1
ATOM 798 C C . ILE A 1 97 ? -7.367 -2.458 -2.969 1.00 82.19 97 ILE A C 1
ATOM 800 O O . ILE A 1 97 ? -7.798 -1.493 -2.341 1.00 82.19 97 ILE A O 1
ATOM 804 N N . VAL A 1 98 ? -7.079 -3.621 -2.378 1.00 82.06 98 VAL A N 1
ATOM 805 C CA . VAL A 1 98 ? -7.284 -3.840 -0.936 1.00 82.06 98 VAL A CA 1
ATOM 806 C C . VAL A 1 98 ? -6.418 -2.892 -0.119 1.00 82.06 98 VAL A C 1
ATOM 808 O O . VAL A 1 98 ? -6.900 -2.276 0.826 1.00 82.06 98 VAL A O 1
ATOM 811 N N . LYS A 1 99 ? -5.165 -2.716 -0.532 1.00 77.00 99 LYS A N 1
ATOM 812 C CA . LYS A 1 99 ? -4.219 -1.821 0.125 1.00 77.00 99 LYS A CA 1
ATOM 813 C C . LYS A 1 99 ? -4.606 -0.348 -0.022 1.00 77.00 99 LYS A C 1
ATOM 815 O O . LYS A 1 99 ? -4.561 0.393 0.949 1.00 77.00 99 LYS A O 1
ATOM 820 N N . ALA A 1 100 ? -5.062 0.058 -1.208 1.00 77.56 100 ALA A N 1
ATOM 821 C CA . ALA A 1 100 ? -5.622 1.388 -1.447 1.00 77.56 100 ALA A CA 1
ATOM 822 C C . ALA A 1 100 ? -6.752 1.701 -0.477 1.00 77.56 100 ALA A C 1
ATOM 824 O O . ALA A 1 100 ? -6.812 2.766 0.134 1.00 77.56 100 ALA A O 1
ATOM 825 N N . PHE A 1 101 ? -7.654 0.733 -0.359 1.00 80.12 101 PHE A N 1
ATOM 826 C CA . PHE A 1 101 ? -8.803 0.845 0.498 1.00 80.12 101 PHE A CA 1
ATOM 827 C C . PHE A 1 101 ? -8.390 0.908 1.963 1.00 80.12 101 PHE A C 1
ATOM 829 O O . PHE A 1 101 ? -8.906 1.749 2.684 1.00 80.12 101 PHE A O 1
ATOM 836 N N . GLU A 1 102 ? -7.449 0.081 2.414 1.00 78.50 102 GLU A N 1
ATOM 837 C CA . GLU A 1 102 ? -6.919 0.135 3.778 1.00 78.50 102 GLU A CA 1
ATOM 838 C C . GLU A 1 102 ? -6.366 1.524 4.116 1.00 78.50 102 GLU A C 1
ATOM 840 O O . GLU A 1 102 ? -6.763 2.112 5.122 1.00 78.50 102 GLU A O 1
ATOM 845 N N . THR A 1 103 ? -5.540 2.100 3.242 1.00 72.81 103 THR A N 1
ATOM 846 C CA . THR A 1 103 ? -4.964 3.433 3.454 1.00 72.81 103 THR A CA 1
ATOM 847 C C . THR A 1 103 ? -6.044 4.506 3.582 1.00 72.81 103 THR A C 1
ATOM 849 O O . THR A 1 103 ? -6.086 5.218 4.583 1.00 72.81 103 THR A O 1
ATOM 852 N N . LEU A 1 104 ? -6.964 4.577 2.614 1.00 73.75 104 LEU A N 1
ATOM 853 C CA . LEU A 1 104 ? -8.021 5.598 2.561 1.00 73.75 104 LEU A CA 1
ATOM 854 C C . LEU A 1 104 ? -9.129 5.369 3.610 1.00 73.75 104 LEU A C 1
ATOM 856 O O . LEU A 1 104 ? -9.847 6.285 4.030 1.00 73.75 104 LEU A O 1
ATOM 860 N N . SER A 1 105 ? -9.322 4.122 4.043 1.00 72.81 105 SER A N 1
ATOM 861 C CA . SER A 1 105 ? -10.316 3.771 5.061 1.00 72.81 105 SER A CA 1
ATOM 862 C C . SER A 1 105 ? -9.805 3.973 6.479 1.00 72.81 105 SER A C 1
ATOM 864 O O . SER A 1 105 ? -10.615 4.245 7.374 1.00 72.81 105 SER A O 1
ATOM 866 N N . SER A 1 106 ? -8.490 3.928 6.687 1.00 64.25 106 SER A N 1
ATOM 867 C CA . SER A 1 106 ? -7.911 4.093 8.007 1.00 64.25 106 SER A CA 1
ATOM 868 C C . SER A 1 106 ? -8.166 5.511 8.553 1.00 64.25 106 SER A C 1
ATOM 870 O O . SER A 1 106 ? -7.613 6.512 8.123 1.00 64.25 106 SER A O 1
ATOM 872 N N . GLN A 1 107 ? -8.999 5.613 9.593 1.00 53.44 107 GLN A N 1
ATOM 873 C CA . GLN A 1 107 ? -8.988 6.769 10.510 1.00 53.44 107 GLN A CA 1
ATOM 874 C C . GLN A 1 107 ? -7.826 6.677 11.517 1.00 53.44 107 GLN A C 1
ATOM 876 O O . GLN A 1 107 ? -7.780 7.386 12.526 1.00 53.44 107 GLN A O 1
ATOM 881 N N . LYS A 1 108 ? -6.922 5.716 11.314 1.00 45.25 108 LYS A N 1
ATOM 882 C CA . LYS A 1 108 ? -5.936 5.286 12.291 1.00 45.25 108 LYS A CA 1
ATOM 883 C C . LYS A 1 108 ? -4.658 6.070 12.046 1.00 45.25 108 LYS A C 1
ATOM 885 O O . LYS A 1 108 ? -3.999 5.886 11.035 1.00 45.25 108 LYS A O 1
ATOM 890 N N . SER A 1 109 ? -4.254 6.840 13.051 1.00 43.03 109 SER A N 1
ATOM 891 C CA . SER A 1 109 ? -2.977 7.565 13.160 1.00 43.03 109 SER A CA 1
ATOM 892 C C . SER A 1 109 ? -1.695 6.706 12.982 1.00 43.03 109 SER A C 1
ATOM 894 O O . SER A 1 109 ? -0.610 7.192 13.284 1.00 43.03 109 SER A O 1
ATOM 896 N N . GLY A 1 110 ? -1.809 5.437 12.568 1.00 49.16 110 GLY A N 1
ATOM 897 C CA . GLY A 1 110 ? -0.714 4.525 12.224 1.00 49.16 110 GLY A CA 1
ATOM 898 C C . GLY A 1 110 ? -0.553 4.255 10.720 1.00 49.16 110 GLY A C 1
ATOM 899 O O . GLY A 1 110 ? 0.480 3.723 10.344 1.00 49.16 110 GLY A O 1
ATOM 900 N N . SER A 1 111 ? -1.500 4.670 9.865 1.00 56.38 111 SER A N 1
ATOM 901 C CA . SER A 1 111 ? -1.411 4.484 8.401 1.00 56.38 111 SER A CA 1
ATOM 902 C C . SER A 1 111 ? -0.158 5.127 7.811 1.00 56.38 111 SER A C 1
ATOM 904 O O . SER A 1 111 ? 0.537 4.534 6.990 1.00 56.38 111 SER A O 1
ATOM 906 N N . ASP A 1 112 ? 0.182 6.315 8.313 1.00 60.28 112 ASP A N 1
ATOM 907 C CA . ASP A 1 112 ? 1.337 7.073 7.844 1.00 60.28 112 ASP A CA 1
ATOM 908 C C . ASP A 1 112 ? 2.647 6.389 8.253 1.00 60.28 112 ASP A C 1
ATOM 910 O O . ASP A 1 112 ? 3.638 6.471 7.534 1.00 60.28 112 ASP A O 1
ATOM 914 N N . MET A 1 113 ? 2.657 5.690 9.397 1.00 60.38 113 MET A N 1
ATOM 915 C CA . MET A 1 113 ? 3.817 4.927 9.870 1.00 60.38 113 MET A CA 1
ATOM 916 C C . MET A 1 113 ? 4.025 3.671 9.023 1.00 60.38 113 MET A C 1
ATOM 918 O O . MET A 1 113 ? 5.141 3.448 8.558 1.00 60.38 113 MET A O 1
ATOM 922 N N . ASP A 1 114 ? 2.961 2.909 8.763 1.00 64.06 114 ASP A N 1
ATOM 923 C CA . ASP A 1 114 ? 3.030 1.699 7.938 1.00 64.06 114 ASP A CA 1
ATOM 924 C C . ASP A 1 114 ? 3.414 2.056 6.485 1.00 64.06 114 ASP A C 1
ATOM 926 O O . ASP A 1 114 ? 4.265 1.409 5.875 1.00 64.06 114 ASP A O 1
ATOM 930 N N . MET A 1 115 ? 2.896 3.167 5.944 1.00 67.56 115 MET A N 1
ATOM 931 C CA . MET A 1 115 ? 3.294 3.661 4.618 1.00 67.56 115 MET A CA 1
ATOM 932 C C . MET A 1 115 ? 4.723 4.202 4.559 1.00 67.56 115 MET A C 1
ATOM 934 O O . MET A 1 115 ? 5.398 4.042 3.538 1.00 67.56 115 MET A O 1
ATOM 938 N N . MET A 1 116 ? 5.216 4.821 5.633 1.00 70.88 116 MET A N 1
ATOM 939 C CA . MET A 1 116 ? 6.622 5.215 5.731 1.00 70.88 116 MET A CA 1
ATOM 940 C C . MET A 1 116 ? 7.545 3.997 5.827 1.00 70.88 116 MET A C 1
ATOM 942 O O . MET A 1 116 ? 8.613 3.995 5.214 1.00 70.88 116 MET A O 1
ATOM 946 N N . GLU A 1 117 ? 7.136 2.937 6.527 1.00 71.62 117 GLU A N 1
ATOM 947 C CA . GLU A 1 117 ? 7.862 1.664 6.547 1.00 71.62 117 GLU A CA 1
ATOM 948 C C . GLU A 1 117 ? 7.929 1.043 5.145 1.00 71.62 117 GLU A C 1
ATOM 950 O O . GLU A 1 117 ? 8.991 0.598 4.703 1.00 71.62 117 GLU A O 1
ATOM 955 N N . GLU A 1 118 ? 6.842 1.104 4.381 1.00 73.56 118 GLU A N 1
ATOM 956 C CA . GLU A 1 118 ? 6.850 0.647 2.996 1.00 73.56 118 GLU A CA 1
ATOM 957 C C . GLU A 1 118 ? 7.726 1.503 2.088 1.00 73.56 118 GLU A C 1
ATOM 959 O O . GLU A 1 118 ? 8.472 0.955 1.274 1.00 73.56 118 GLU A O 1
ATOM 964 N N . LEU A 1 119 ? 7.704 2.827 2.247 1.00 78.62 119 LEU A N 1
ATOM 965 C CA . LEU A 1 119 ? 8.612 3.716 1.529 1.00 78.62 119 LEU A CA 1
ATOM 966 C C . LEU A 1 119 ? 10.077 3.410 1.879 1.00 78.62 119 LEU A C 1
ATOM 968 O O . LEU A 1 119 ? 10.944 3.427 1.003 1.00 78.62 119 LEU A O 1
ATOM 972 N N . HIS A 1 120 ? 10.366 3.068 3.138 1.00 78.31 120 HIS A N 1
ATOM 973 C CA . HIS A 1 120 ? 11.687 2.600 3.551 1.00 78.31 120 HIS A CA 1
ATOM 974 C C . HIS A 1 120 ? 12.046 1.270 2.891 1.00 78.31 120 HIS A C 1
ATOM 976 O O . HIS A 1 120 ? 13.164 1.131 2.398 1.00 78.31 120 HIS A O 1
ATOM 982 N N . SER A 1 121 ? 11.108 0.325 2.815 1.00 80.12 121 SER A N 1
ATOM 983 C CA . SER A 1 121 ? 11.317 -0.953 2.130 1.00 80.12 121 SER A CA 1
ATOM 984 C C . SER A 1 121 ? 11.581 -0.760 0.629 1.00 80.12 121 SER A C 1
ATOM 986 O O . SER A 1 121 ? 12.463 -1.408 0.057 1.00 80.12 121 SER A O 1
ATOM 988 N N . PHE A 1 122 ? 10.887 0.197 0.002 1.00 82.56 122 PHE A N 1
ATOM 989 C CA . PHE A 1 122 ? 11.105 0.594 -1.383 1.00 82.56 122 PHE A CA 1
ATOM 990 C C . PHE A 1 122 ? 12.489 1.222 -1.561 1.00 82.56 122 PHE A C 1
ATOM 992 O O . PHE A 1 122 ? 13.197 0.872 -2.503 1.00 82.56 122 PHE A O 1
ATOM 999 N N . ALA A 1 123 ? 12.920 2.091 -0.643 1.00 81.69 123 ALA A N 1
ATOM 1000 C CA . ALA A 1 123 ? 14.258 2.681 -0.656 1.00 81.69 123 ALA A CA 1
ATOM 1001 C C . ALA A 1 123 ? 15.364 1.625 -0.500 1.00 81.69 123 ALA A C 1
ATOM 1003 O O . ALA A 1 123 ? 16.350 1.641 -1.242 1.00 81.69 123 ALA A O 1
ATOM 1004 N N . ASP A 1 124 ? 15.174 0.666 0.406 1.00 81.50 124 ASP A N 1
ATOM 1005 C CA . ASP A 1 124 ? 16.112 -0.433 0.625 1.00 81.50 124 ASP A CA 1
ATOM 1006 C C . ASP A 1 124 ? 16.195 -1.325 -0.626 1.00 81.50 124 ASP A C 1
ATOM 1008 O O . ASP A 1 124 ? 17.290 -1.673 -1.073 1.00 81.50 124 ASP A O 1
ATOM 1012 N N . ARG A 1 125 ? 15.072 -1.602 -1.296 1.00 81.12 125 ARG A N 1
ATOM 1013 C CA . ARG A 1 125 ? 15.065 -2.295 -2.596 1.00 81.12 125 ARG A CA 1
ATOM 1014 C C . ARG A 1 125 ? 15.678 -1.469 -3.724 1.00 81.12 125 ARG A C 1
ATOM 1016 O O . ARG A 1 125 ? 16.433 -1.999 -4.538 1.00 81.12 125 ARG A O 1
ATOM 1023 N N . ALA A 1 126 ? 15.419 -0.167 -3.770 1.00 81.50 126 ALA A N 1
ATOM 1024 C CA . ALA A 1 126 ? 16.036 0.738 -4.731 1.00 81.50 126 ALA A CA 1
ATOM 1025 C C . ALA A 1 126 ? 17.565 0.798 -4.560 1.00 81.50 126 ALA A C 1
ATOM 1027 O O . ALA A 1 126 ? 18.269 1.131 -5.517 1.00 81.50 126 ALA A O 1
ATOM 1028 N N . SER A 1 127 ? 18.106 0.402 -3.405 1.00 81.69 127 SER A N 1
ATOM 1029 C CA . SER A 1 127 ? 19.551 0.277 -3.191 1.00 81.69 127 SER A CA 1
ATOM 1030 C C . SER A 1 127 ? 20.168 -0.984 -3.825 1.00 81.69 127 SER A C 1
ATOM 1032 O O . SER A 1 127 ? 21.349 -0.971 -4.175 1.00 81.69 127 SER A O 1
ATOM 1034 N N . ASP A 1 128 ? 19.380 -2.040 -4.071 1.00 82.62 128 ASP A N 1
ATOM 1035 C CA . ASP A 1 128 ? 19.867 -3.292 -4.665 1.00 82.62 128 ASP A CA 1
ATOM 1036 C C . ASP A 1 128 ? 20.065 -3.172 -6.181 1.00 82.62 128 ASP A C 1
ATOM 1038 O O . ASP A 1 128 ? 19.121 -3.242 -6.974 1.00 82.62 128 ASP A O 1
ATOM 1042 N N . LEU A 1 129 ? 21.327 -3.052 -6.597 1.00 76.19 129 LEU A N 1
ATOM 1043 C CA . LEU A 1 129 ? 21.747 -2.905 -7.993 1.00 76.19 129 LEU A CA 1
ATOM 1044 C C . LEU A 1 129 ? 21.236 -4.002 -8.941 1.00 76.19 129 LEU A C 1
ATOM 1046 O O . LEU A 1 129 ? 21.176 -3.758 -10.146 1.00 76.19 129 LEU A O 1
ATOM 1050 N N . ASN A 1 130 ? 20.850 -5.173 -8.429 1.00 80.50 130 ASN A N 1
ATOM 1051 C CA . ASN A 1 130 ? 20.329 -6.269 -9.247 1.00 80.50 130 ASN A CA 1
ATOM 1052 C C . ASN A 1 130 ? 18.881 -6.049 -9.701 1.00 80.50 130 ASN A C 1
ATOM 1054 O O . ASN A 1 130 ? 18.432 -6.706 -10.640 1.00 80.50 130 ASN A O 1
ATOM 1058 N N . ILE A 1 131 ? 18.150 -5.130 -9.065 1.00 80.50 131 ILE A N 1
ATOM 1059 C CA . ILE A 1 131 ? 16.767 -4.827 -9.432 1.00 80.50 131 ILE A CA 1
ATOM 1060 C C . ILE A 1 131 ? 16.752 -3.879 -10.646 1.00 80.50 131 ILE A C 1
ATOM 1062 O O . ILE A 1 131 ? 17.326 -2.781 -10.570 1.00 80.50 131 ILE A O 1
ATOM 1066 N N . PRO A 1 132 ? 16.093 -4.261 -11.762 1.00 81.69 132 PRO A N 1
ATOM 1067 C CA . PRO A 1 132 ? 15.969 -3.408 -12.939 1.00 81.69 132 PRO A CA 1
ATOM 1068 C C . PRO A 1 132 ? 15.139 -2.152 -12.662 1.00 81.69 132 PRO A C 1
ATOM 1070 O O . PRO A 1 132 ? 14.119 -2.210 -11.976 1.00 81.69 132 PRO A O 1
ATOM 1073 N N . ALA A 1 133 ? 15.509 -1.033 -13.292 1.00 79.94 133 ALA A N 1
ATOM 1074 C CA . ALA A 1 133 ? 14.777 0.231 -13.167 1.00 79.94 133 ALA A CA 1
ATOM 1075 C C . ALA A 1 133 ? 13.291 0.095 -13.541 1.00 79.94 133 ALA A C 1
ATOM 1077 O O . ALA A 1 133 ? 12.446 0.661 -12.865 1.00 79.94 133 ALA A O 1
ATOM 1078 N N . ALA A 1 134 ? 12.963 -0.719 -14.551 1.00 77.75 134 ALA A N 1
ATOM 1079 C CA . ALA A 1 134 ? 11.579 -0.962 -14.962 1.00 77.75 134 ALA A CA 1
ATOM 1080 C C . ALA A 1 134 ? 10.711 -1.579 -13.848 1.00 77.75 134 ALA A C 1
ATOM 1082 O O . ALA A 1 134 ? 9.538 -1.239 -13.736 1.00 77.75 134 ALA A O 1
ATOM 1083 N N . VAL A 1 135 ? 11.290 -2.447 -13.008 1.00 77.75 135 VAL A N 1
ATOM 1084 C CA . VAL A 1 135 ? 10.583 -3.066 -11.875 1.00 77.75 135 VAL A CA 1
ATOM 1085 C C . VAL A 1 135 ? 10.314 -2.025 -10.788 1.00 77.75 135 VAL A C 1
ATOM 1087 O O . VAL A 1 135 ? 9.204 -1.950 -10.275 1.00 77.75 135 VAL A O 1
ATOM 1090 N N . LEU A 1 136 ? 11.303 -1.175 -10.492 1.00 80.00 136 LEU A N 1
ATOM 1091 C CA . LEU A 1 136 ? 11.151 -0.081 -9.527 1.00 80.00 136 LEU A CA 1
ATOM 1092 C C . LEU A 1 136 ? 10.134 0.963 -10.002 1.00 80.00 136 LEU A C 1
ATOM 1094 O O . LEU A 1 136 ? 9.342 1.449 -9.204 1.00 80.00 136 LEU A O 1
ATOM 1098 N N . THR A 1 137 ? 10.128 1.297 -11.295 1.00 82.25 137 THR A N 1
ATOM 1099 C CA . THR A 1 137 ? 9.149 2.225 -11.876 1.00 82.25 137 THR A CA 1
ATOM 1100 C C . THR A 1 137 ? 7.735 1.660 -11.813 1.00 82.25 137 THR A C 1
ATOM 1102 O O . THR A 1 137 ? 6.816 2.395 -11.473 1.00 82.25 137 THR A O 1
ATOM 1105 N N . TYR A 1 138 ? 7.553 0.372 -12.113 1.00 76.31 138 TYR A N 1
ATOM 1106 C CA . TYR A 1 138 ? 6.245 -0.276 -12.030 1.00 76.31 138 TYR A CA 1
ATOM 1107 C C . TYR A 1 138 ? 5.689 -0.254 -10.603 1.00 76.31 138 TYR A C 1
ATOM 1109 O O . TYR A 1 138 ? 4.558 0.169 -10.386 1.00 76.31 138 TYR A O 1
ATOM 1117 N N . GLU A 1 139 ? 6.505 -0.642 -9.625 1.00 75.56 139 GLU A N 1
ATOM 1118 C CA . GLU A 1 139 ? 6.112 -0.629 -8.217 1.00 75.56 139 GLU A CA 1
ATOM 1119 C C . GLU A 1 139 ? 5.834 0.785 -7.699 1.00 75.56 139 GLU A C 1
ATOM 1121 O O . GLU A 1 139 ? 4.835 1.011 -7.019 1.00 75.56 139 GLU A O 1
ATOM 1126 N N . TRP A 1 140 ? 6.680 1.752 -8.064 1.00 84.62 140 TRP A N 1
ATOM 1127 C CA . TRP A 1 140 ? 6.451 3.149 -7.719 1.00 84.62 140 TRP A CA 1
ATOM 1128 C C . TRP A 1 140 ? 5.127 3.649 -8.283 1.00 84.62 140 TRP A C 1
ATOM 1130 O O . TRP A 1 140 ? 4.326 4.204 -7.547 1.00 84.62 140 TRP A O 1
ATOM 1140 N N . GLU A 1 141 ? 4.856 3.421 -9.568 1.00 79.56 141 GLU A N 1
ATOM 1141 C CA . GLU A 1 141 ? 3.600 3.840 -10.193 1.00 79.56 141 GLU A CA 1
ATOM 1142 C C . GLU A 1 141 ? 2.381 3.127 -9.592 1.00 79.56 141 GLU A C 1
ATOM 1144 O O . GLU A 1 141 ? 1.304 3.718 -9.522 1.00 79.56 141 GLU A O 1
ATOM 1149 N N . MET A 1 142 ? 2.527 1.893 -9.111 1.00 71.19 142 MET A N 1
ATOM 1150 C CA . MET A 1 142 ? 1.450 1.192 -8.411 1.00 71.19 142 MET A CA 1
ATOM 1151 C C . MET A 1 142 ? 1.081 1.882 -7.089 1.00 71.19 142 MET A C 1
ATOM 1153 O O . MET A 1 142 ? -0.099 1.948 -6.741 1.00 71.19 142 MET A O 1
ATOM 1157 N N . HIS A 1 143 ? 2.072 2.411 -6.366 1.00 74.19 143 HIS A N 1
ATOM 1158 C CA . HIS A 1 143 ? 1.878 3.030 -5.049 1.00 74.19 143 HIS A CA 1
ATOM 1159 C C . HIS A 1 143 ? 1.824 4.562 -5.060 1.00 74.19 143 HIS A C 1
ATOM 1161 O O . HIS A 1 143 ? 1.448 5.190 -4.072 1.00 74.19 143 HIS A O 1
ATOM 1167 N N . ARG A 1 144 ? 2.147 5.172 -6.198 1.00 78.25 144 ARG A N 1
ATOM 1168 C CA . ARG A 1 144 ? 2.222 6.617 -6.383 1.00 78.25 144 ARG A CA 1
ATOM 1169 C C . ARG A 1 144 ? 0.975 7.373 -5.906 1.00 78.25 144 ARG A C 1
ATOM 1171 O O . ARG A 1 144 ? 1.171 8.359 -5.200 1.00 78.25 144 ARG A O 1
ATOM 1178 N N . PRO A 1 145 ? -0.268 6.958 -6.234 1.00 70.62 145 PRO A N 1
ATOM 1179 C CA . PRO A 1 145 ? -1.459 7.687 -5.794 1.00 70.62 145 PRO A CA 1
ATOM 1180 C C . PRO A 1 145 ? -1.554 7.825 -4.268 1.00 70.62 145 PRO A C 1
ATOM 1182 O O . PRO A 1 145 ? -2.087 8.814 -3.785 1.00 70.62 145 PRO A O 1
ATOM 1185 N N . TYR A 1 146 ? -0.992 6.879 -3.510 1.00 70.94 146 TYR A N 1
ATOM 1186 C CA . TYR A 1 146 ? -0.981 6.930 -2.045 1.00 70.94 146 TYR A CA 1
ATOM 1187 C C . TYR A 1 146 ? 0.112 7.843 -1.502 1.00 70.94 146 TYR A C 1
ATOM 1189 O O . TYR A 1 146 ? -0.094 8.587 -0.548 1.00 70.94 146 TYR A O 1
ATOM 1197 N N . TYR A 1 147 ? 1.284 7.818 -2.136 1.00 75.00 147 TYR A N 1
ATOM 1198 C CA . TYR A 1 147 ? 2.378 8.703 -1.759 1.00 75.00 147 TYR A CA 1
ATOM 1199 C C . TYR A 1 147 ? 2.053 10.176 -2.031 1.00 75.00 147 TYR A C 1
ATOM 1201 O O . TYR A 1 147 ? 2.590 11.037 -1.338 1.00 75.00 147 TYR A O 1
ATOM 1209 N N . GLU A 1 148 ? 1.179 10.478 -3.001 1.00 74.12 148 GLU A N 1
ATOM 1210 C CA . GLU A 1 148 ? 0.744 11.856 -3.287 1.00 74.12 148 GLU A CA 1
ATOM 1211 C C . GLU A 1 148 ? -0.043 12.463 -2.121 1.00 74.12 148 GLU A C 1
ATOM 1213 O O . GLU A 1 148 ? 0.146 13.646 -1.837 1.00 74.12 148 GLU A O 1
ATOM 1218 N N . GLU A 1 149 ? -0.832 11.656 -1.408 1.00 68.81 149 GLU A N 1
ATOM 1219 C CA . GLU A 1 149 ? -1.604 12.095 -0.240 1.00 68.81 149 GLU A CA 1
ATOM 1220 C C . GLU A 1 149 ? -0.696 12.417 0.960 1.00 68.81 149 GLU A C 1
ATOM 1222 O O . GLU A 1 149 ? -0.873 13.431 1.632 1.00 68.81 149 GLU A O 1
ATOM 1227 N N . ILE A 1 150 ? 0.330 11.592 1.205 1.00 69.06 150 ILE A N 1
ATOM 1228 C CA . ILE A 1 150 ? 1.188 11.708 2.400 1.00 69.06 150 ILE A CA 1
ATOM 1229 C C . ILE A 1 150 ? 2.355 12.681 2.195 1.00 69.06 150 ILE A C 1
ATOM 1231 O O . ILE A 1 150 ? 2.654 13.502 3.062 1.00 69.06 150 ILE A O 1
ATOM 1235 N N . LEU A 1 151 ? 3.062 12.577 1.066 1.00 72.69 151 LEU A N 1
ATOM 1236 C CA . LEU A 1 151 ? 4.288 13.345 0.797 1.00 72.69 151 LEU A CA 1
ATOM 1237 C C . LEU A 1 151 ? 4.021 14.643 0.028 1.00 72.69 151 LEU A C 1
ATOM 1239 O O . LEU A 1 151 ? 4.922 15.479 -0.110 1.00 72.69 151 LEU A O 1
ATOM 1243 N N . GLY A 1 152 ? 2.809 14.791 -0.506 1.00 71.38 152 GLY A N 1
ATOM 1244 C CA . GLY A 1 152 ? 2.438 15.862 -1.412 1.00 71.38 152 GLY A CA 1
ATOM 1245 C C . GLY A 1 152 ? 2.939 15.643 -2.842 1.00 71.38 152 GLY A C 1
ATOM 1246 O O . GLY A 1 152 ? 3.932 14.963 -3.123 1.00 71.38 152 GLY A O 1
ATOM 1247 N N . GLN A 1 153 ? 2.247 16.292 -3.776 1.00 74.88 153 GLN A N 1
ATOM 1248 C CA . GLN A 1 153 ? 2.469 16.143 -5.215 1.00 74.88 153 GLN A CA 1
ATOM 1249 C C . GLN A 1 153 ? 3.890 16.540 -5.664 1.00 74.88 153 GLN A C 1
ATOM 1251 O O . GLN A 1 153 ? 4.437 15.952 -6.599 1.00 74.88 153 GLN A O 1
ATOM 1256 N N . GLU A 1 154 ? 4.511 17.515 -4.994 1.00 74.44 154 GLU A N 1
ATOM 1257 C CA . GLU A 1 154 ? 5.861 17.989 -5.316 1.00 74.44 154 GLU A CA 1
ATOM 1258 C C . GLU A 1 154 ? 6.912 16.898 -5.068 1.00 74.44 154 GLU A C 1
ATOM 1260 O O . GLU A 1 154 ? 7.615 16.508 -6.003 1.00 74.44 154 GLU A O 1
ATOM 1265 N N . SER A 1 155 ? 6.954 16.328 -3.861 1.00 77.94 155 SER A N 1
ATOM 1266 C CA . SER A 1 155 ? 7.884 15.258 -3.474 1.00 77.94 155 SER A CA 1
ATOM 1267 C C . SER A 1 155 ? 7.755 14.030 -4.377 1.00 77.94 155 SER A C 1
ATOM 1269 O O . SER A 1 155 ? 8.751 13.485 -4.858 1.00 77.94 155 SER A O 1
ATOM 1271 N N . VAL A 1 156 ? 6.517 13.631 -4.684 1.00 81.81 156 VAL A N 1
ATOM 1272 C CA . VAL A 1 156 ? 6.245 12.501 -5.580 1.00 81.81 156 VAL A CA 1
ATOM 1273 C C . VAL A 1 156 ? 6.725 12.774 -7.002 1.00 81.81 156 VAL A C 1
ATOM 1275 O O . VAL A 1 156 ? 7.282 11.882 -7.652 1.00 81.81 156 VAL A O 1
ATOM 1278 N N . SER A 1 157 ? 6.543 13.996 -7.506 1.00 81.31 157 SER A N 1
ATOM 1279 C CA . SER A 1 157 ? 6.977 14.352 -8.858 1.00 81.31 157 SER A CA 1
ATOM 1280 C C . SER A 1 157 ? 8.497 14.261 -9.016 1.00 81.31 157 SER A C 1
ATOM 1282 O O . SER A 1 157 ? 8.985 13.778 -10.039 1.00 81.31 157 SER A O 1
ATOM 1284 N N . ILE A 1 158 ? 9.245 14.652 -7.981 1.00 82.19 158 ILE A N 1
ATOM 1285 C CA . ILE A 1 158 ? 10.706 14.597 -7.955 1.00 82.19 158 ILE A CA 1
ATOM 1286 C C . ILE A 1 158 ? 11.173 13.134 -8.050 1.00 82.19 158 ILE A C 1
ATOM 1288 O O . ILE A 1 158 ? 11.928 12.792 -8.964 1.00 82.19 158 ILE A O 1
ATOM 1292 N N . ILE A 1 159 ? 10.626 12.247 -7.211 1.00 83.31 159 ILE A N 1
ATOM 1293 C CA . ILE A 1 159 ? 10.965 10.814 -7.226 1.00 83.31 159 ILE A CA 1
ATOM 1294 C C . ILE A 1 159 ? 10.597 10.164 -8.568 1.00 83.31 159 ILE A C 1
ATOM 1296 O O . ILE A 1 159 ? 11.383 9.402 -9.139 1.00 83.31 159 ILE A O 1
ATOM 1300 N N . THR A 1 160 ? 9.431 10.506 -9.120 1.00 84.38 160 THR A N 1
ATOM 1301 C CA . THR A 1 160 ? 8.963 9.988 -10.416 1.00 84.38 160 THR A CA 1
ATOM 1302 C C . THR A 1 160 ? 9.903 10.397 -11.559 1.00 84.38 160 THR A C 1
ATOM 1304 O O . THR A 1 160 ? 10.222 9.590 -12.439 1.00 84.38 160 THR A O 1
ATOM 1307 N N . ASN A 1 161 ? 10.414 11.632 -11.533 1.00 83.12 161 ASN A N 1
ATOM 1308 C CA . ASN A 1 161 ? 11.392 12.124 -12.505 1.00 83.12 161 ASN A CA 1
ATOM 1309 C C . ASN A 1 161 ? 12.757 11.429 -12.352 1.00 83.12 161 ASN A C 1
ATOM 1311 O O . ASN A 1 161 ? 13.395 11.082 -13.356 1.00 83.12 161 ASN A O 1
ATOM 1315 N N . SER A 1 162 ? 13.188 11.175 -11.113 1.00 81.31 162 SER A N 1
ATOM 1316 C CA . SER A 1 162 ? 14.408 10.423 -10.796 1.00 81.31 162 SER A CA 1
ATOM 1317 C C . SER A 1 162 ? 14.327 8.972 -11.297 1.00 81.31 162 SER A C 1
ATOM 1319 O O . SER A 1 162 ? 15.244 8.502 -11.977 1.00 81.31 162 SER A O 1
ATOM 1321 N N . LEU A 1 163 ? 13.195 8.290 -11.086 1.00 82.50 163 LEU A N 1
ATOM 1322 C CA . LEU A 1 163 ? 12.924 6.944 -11.613 1.00 82.50 163 LEU A CA 1
ATOM 1323 C C . LEU A 1 163 ? 12.868 6.908 -13.142 1.00 82.50 163 LEU A C 1
ATOM 1325 O O . LEU A 1 163 ? 13.485 6.046 -13.769 1.00 82.50 163 LEU A O 1
ATOM 1329 N N . SER A 1 164 ? 12.193 7.877 -13.760 1.00 80.69 164 SER A N 1
ATOM 1330 C CA . SER A 1 164 ? 12.143 7.999 -15.222 1.00 80.69 164 SER A CA 1
ATOM 1331 C C . SER A 1 164 ? 13.549 8.164 -15.810 1.00 80.69 164 SER A C 1
ATOM 1333 O O . SER A 1 164 ? 13.892 7.531 -16.807 1.00 80.69 164 SER A O 1
ATOM 1335 N N . SER A 1 165 ? 14.416 8.922 -15.136 1.00 78.50 165 SER A N 1
ATOM 1336 C CA . SER A 1 165 ? 15.819 9.110 -15.528 1.00 78.50 165 SER A CA 1
ATOM 1337 C C . SER A 1 165 ? 16.683 7.850 -15.348 1.00 78.50 165 SER A C 1
ATOM 1339 O O . SER A 1 165 ? 17.678 7.682 -16.057 1.00 78.50 165 SER A O 1
ATOM 1341 N N . MET A 1 166 ? 16.312 6.933 -14.443 1.00 75.94 166 MET A N 1
ATOM 1342 C CA . MET A 1 166 ? 16.995 5.641 -14.265 1.00 75.94 166 MET A CA 1
ATOM 1343 C C . MET A 1 166 ? 16.733 4.660 -15.405 1.00 75.94 166 MET A C 1
ATOM 1345 O O . MET A 1 166 ? 17.616 3.862 -15.725 1.00 75.94 166 MET A O 1
ATOM 1349 N N . THR A 1 167 ? 15.563 4.718 -16.047 1.00 67.25 167 THR A N 1
ATOM 1350 C CA . THR A 1 167 ? 15.259 3.848 -17.200 1.00 67.25 167 THR A CA 1
ATOM 1351 C C . THR A 1 167 ? 16.222 4.071 -18.375 1.00 67.25 167 THR A C 1
ATOM 1353 O O . THR A 1 167 ? 16.461 3.156 -19.159 1.00 67.25 167 THR A O 1
ATOM 1356 N N . GLY A 1 168 ? 16.875 5.240 -18.432 1.00 63.09 168 GLY A N 1
ATOM 1357 C CA . GLY A 1 168 ? 17.967 5.560 -19.357 1.00 63.09 168 GLY A CA 1
ATOM 1358 C C . GLY A 1 168 ? 19.346 4.980 -18.993 1.00 63.09 168 GLY A C 1
ATOM 1359 O O . GLY A 1 168 ? 20.319 5.284 -19.679 1.00 63.09 168 GLY A O 1
ATOM 1360 N N . GLY A 1 169 ? 19.466 4.173 -17.930 1.00 59.88 169 GLY A N 1
ATOM 1361 C CA . GLY A 1 169 ? 20.689 3.430 -17.583 1.00 59.88 169 GLY A CA 1
ATOM 1362 C C . GLY A 1 169 ? 21.750 4.203 -16.787 1.00 59.88 169 GLY A C 1
ATOM 1363 O O . GLY A 1 169 ? 22.890 3.753 -16.680 1.00 59.88 169 GLY A O 1
ATOM 1364 N N . SER A 1 170 ? 21.415 5.365 -16.222 1.00 67.44 170 SER A N 1
ATOM 1365 C CA . SER A 1 170 ? 22.373 6.181 -15.467 1.00 67.44 170 SER A CA 1
ATOM 1366 C C . SER A 1 170 ? 22.462 5.754 -13.996 1.00 67.44 170 SER 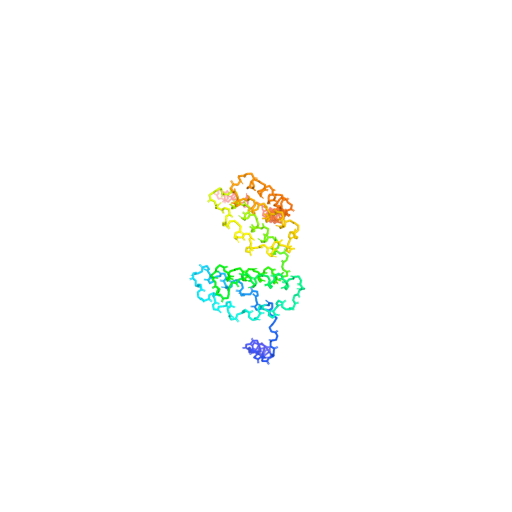A C 1
ATOM 1368 O O . SER A 1 170 ? 21.522 5.963 -13.230 1.00 67.44 170 SER A O 1
ATOM 1370 N N . MET A 1 171 ? 23.619 5.237 -13.560 1.00 72.06 171 MET A N 1
ATOM 1371 C CA . MET A 1 171 ? 23.911 4.986 -12.132 1.00 72.06 171 MET A CA 1
ATOM 1372 C C . MET A 1 171 ? 23.783 6.260 -11.280 1.00 72.06 171 MET A C 1
ATOM 1374 O O . MET A 1 171 ? 23.331 6.202 -10.141 1.00 72.06 171 MET A O 1
ATOM 1378 N N . SER A 1 172 ? 24.071 7.429 -11.861 1.00 75.44 172 SER A N 1
ATOM 1379 C CA . SER A 1 172 ? 23.897 8.724 -11.191 1.00 75.44 172 SER A CA 1
ATOM 1380 C C . SER A 1 172 ? 22.424 9.058 -10.913 1.00 75.44 172 SER A C 1
ATOM 1382 O O . SER A 1 172 ? 22.126 9.728 -9.928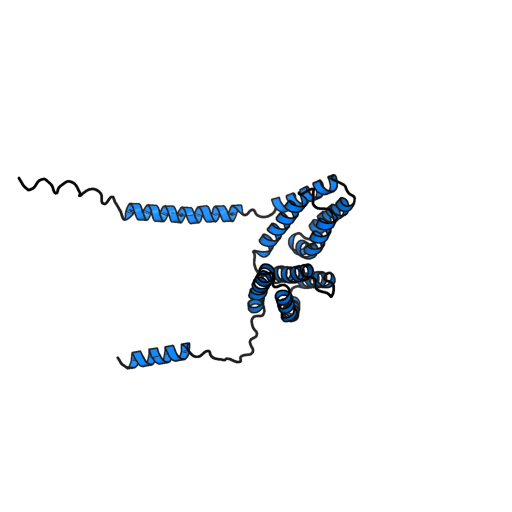 1.00 75.44 172 SER A O 1
ATOM 1384 N N . ALA A 1 173 ? 21.484 8.574 -11.734 1.00 73.94 173 ALA A N 1
ATOM 1385 C CA . ALA A 1 173 ? 20.054 8.735 -11.459 1.00 73.94 173 ALA A CA 1
ATOM 1386 C C . ALA A 1 173 ? 19.608 7.874 -10.266 1.00 73.94 173 ALA A C 1
ATOM 1388 O O . ALA A 1 173 ? 18.768 8.302 -9.481 1.00 73.94 173 ALA A O 1
ATOM 1389 N N . ARG A 1 174 ? 20.230 6.702 -10.081 1.00 76.12 174 ARG A N 1
ATOM 1390 C CA . ARG A 1 174 ? 19.969 5.820 -8.939 1.00 76.12 174 ARG A CA 1
ATOM 1391 C C . ARG A 1 174 ? 20.491 6.401 -7.627 1.00 76.12 174 ARG A C 1
ATOM 1393 O O . ARG A 1 174 ? 19.796 6.354 -6.621 1.00 76.12 174 ARG A O 1
ATOM 1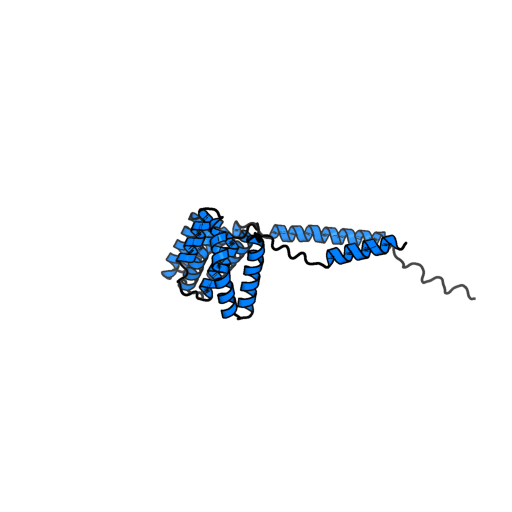400 N N . GLU A 1 175 ? 21.674 7.008 -7.644 1.00 80.06 175 GLU A N 1
ATOM 1401 C CA . GLU A 1 175 ? 22.214 7.723 -6.479 1.00 80.06 175 GLU A CA 1
ATOM 1402 C C . GLU A 1 175 ? 21.345 8.924 -6.083 1.00 80.06 175 GLU A C 1
ATOM 1404 O O . GLU A 1 175 ? 21.111 9.144 -4.896 1.00 80.06 175 GLU A O 1
ATOM 1409 N N . LYS A 1 176 ? 20.818 9.671 -7.064 1.00 80.44 176 LYS A N 1
ATOM 1410 C CA . LYS A 1 176 ? 19.882 10.780 -6.814 1.00 80.44 176 LYS A CA 1
ATOM 1411 C C . LYS A 1 176 ? 18.564 10.303 -6.212 1.00 80.44 176 LYS A C 1
ATOM 1413 O O . LYS A 1 176 ? 18.141 10.859 -5.206 1.00 80.44 176 LYS A O 1
ATOM 1418 N N . LEU A 1 177 ? 17.981 9.237 -6.766 1.00 82.38 177 LEU A N 1
ATOM 1419 C CA . LEU A 1 177 ? 16.783 8.607 -6.211 1.00 82.38 177 LEU A CA 1
ATOM 1420 C C . LEU A 1 177 ? 16.997 8.207 -4.743 1.00 82.38 177 LEU A C 1
ATOM 1422 O O . LEU A 1 177 ? 16.173 8.506 -3.886 1.00 82.38 177 LEU A O 1
ATOM 1426 N N . LEU A 1 178 ? 18.126 7.562 -4.439 1.00 82.62 178 LEU A N 1
ATOM 1427 C CA . LEU A 1 178 ? 18.452 7.157 -3.072 1.00 82.62 178 LEU A CA 1
ATOM 1428 C C . LEU A 1 178 ? 18.667 8.353 -2.145 1.00 82.62 178 LEU A C 1
ATOM 1430 O O . LEU A 1 178 ? 18.300 8.279 -0.976 1.00 82.62 178 LEU A O 1
ATOM 1434 N N . ALA A 1 179 ? 19.256 9.446 -2.627 1.00 81.88 179 ALA A N 1
ATOM 1435 C CA . ALA A 1 179 ? 19.416 10.657 -1.829 1.00 81.88 179 ALA A CA 1
ATOM 1436 C C . ALA A 1 179 ? 18.057 11.271 -1.451 1.00 81.88 179 ALA A C 1
ATOM 1438 O O . ALA A 1 179 ? 17.864 11.646 -0.297 1.00 81.88 179 ALA A O 1
ATOM 1439 N N . GLU A 1 180 ? 17.110 11.314 -2.390 1.00 81.25 180 GLU A N 1
ATOM 1440 C CA . GLU A 1 180 ? 15.755 11.841 -2.174 1.00 81.25 180 GLU A CA 1
ATOM 1441 C C . GLU A 1 180 ? 14.931 10.943 -1.242 1.00 81.25 180 GLU A C 1
ATOM 1443 O O . GLU A 1 180 ? 14.330 11.428 -0.285 1.00 81.25 180 GLU A O 1
ATOM 1448 N N . LEU A 1 181 ? 14.978 9.622 -1.439 1.00 81.12 181 LEU A N 1
ATOM 1449 C CA . LEU A 1 181 ? 14.306 8.664 -0.553 1.00 81.12 181 LEU A CA 1
ATOM 1450 C C . LEU A 1 181 ? 14.891 8.683 0.869 1.00 81.12 181 LEU A C 1
ATOM 1452 O O . LEU A 1 181 ? 14.151 8.613 1.850 1.00 81.12 181 LEU A O 1
ATOM 1456 N N . ASN A 1 182 ? 16.213 8.830 1.006 1.00 78.69 182 ASN A N 1
ATOM 1457 C CA . ASN A 1 182 ? 16.858 8.945 2.317 1.00 78.69 182 ASN A CA 1
ATOM 1458 C C . ASN A 1 182 ? 16.562 10.278 3.014 1.00 78.69 182 ASN A C 1
ATOM 1460 O O . ASN A 1 182 ? 16.528 10.318 4.243 1.00 78.69 182 ASN A O 1
ATOM 1464 N N . TYR A 1 183 ? 16.351 11.357 2.255 1.00 77.44 183 TYR A N 1
ATOM 1465 C CA . TYR A 1 183 ? 15.923 12.641 2.805 1.00 77.44 183 TYR A CA 1
ATOM 1466 C C . TYR A 1 183 ? 14.541 12.510 3.464 1.00 77.44 183 TYR A C 1
ATOM 1468 O O . TYR A 1 183 ? 14.387 12.861 4.631 1.00 77.44 183 TYR A O 1
ATOM 1476 N N . ILE A 1 184 ? 13.589 11.870 2.778 1.00 72.38 184 ILE A N 1
ATOM 1477 C CA . ILE A 1 184 ? 12.240 11.607 3.308 1.00 72.38 184 ILE A CA 1
ATOM 1478 C C . ILE A 1 184 ? 12.292 10.671 4.529 1.00 72.38 184 ILE A C 1
ATOM 1480 O O . ILE A 1 184 ? 11.656 10.937 5.549 1.00 72.38 184 ILE A O 1
ATOM 1484 N N . LYS A 1 185 ? 13.132 9.626 4.483 1.00 67.69 185 LYS A N 1
ATOM 1485 C CA . LYS A 1 185 ? 13.380 8.715 5.619 1.00 67.69 185 LYS A CA 1
ATOM 1486 C C . LYS A 1 185 ? 13.909 9.440 6.856 1.00 67.69 185 LYS A C 1
ATOM 1488 O O . LYS A 1 185 ? 13.520 9.117 7.977 1.00 67.69 185 LYS A O 1
ATOM 1493 N N . ALA A 1 186 ? 14.795 10.418 6.674 1.00 59.66 186 ALA A N 1
ATOM 1494 C CA . ALA A 1 186 ? 15.388 11.173 7.775 1.00 59.66 186 ALA A CA 1
ATOM 1495 C C . ALA A 1 186 ? 14.413 12.164 8.435 1.00 59.66 186 ALA A C 1
ATOM 1497 O O . ALA A 1 186 ? 14.609 12.503 9.604 1.00 59.66 186 ALA A O 1
ATOM 1498 N N . GLU A 1 187 ? 13.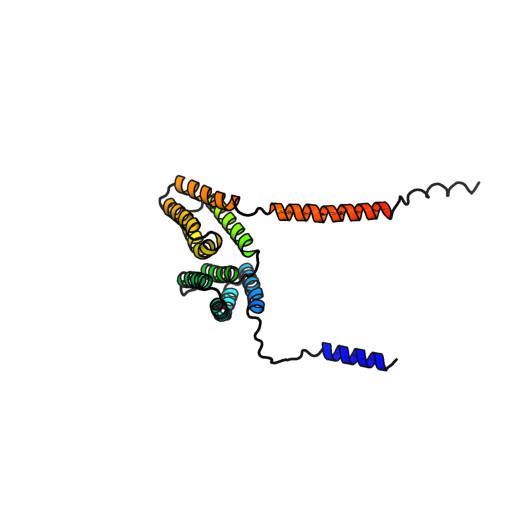394 12.613 7.701 1.00 60.25 187 GLU A N 1
ATOM 1499 C CA . GLU A 1 187 ? 12.373 13.558 8.166 1.00 60.25 187 GLU A CA 1
ATOM 1500 C C . GLU A 1 187 ? 11.180 12.854 8.847 1.00 60.25 187 GLU A C 1
ATOM 1502 O O . GLU A 1 187 ? 10.469 13.470 9.641 1.00 60.25 187 GLU A O 1
ATOM 1507 N N . SER A 1 188 ? 11.013 11.542 8.629 1.00 53.03 188 SER A N 1
ATOM 1508 C CA . SER A 1 188 ? 10.030 10.723 9.349 1.00 53.03 188 SER A CA 1
ATOM 1509 C C . SER A 1 188 ? 10.314 10.685 10.869 1.00 53.03 188 SER A C 1
ATOM 1511 O O . SER A 1 188 ? 11.472 10.545 11.289 1.00 53.03 188 SER A O 1
ATOM 1513 N N . PRO A 1 189 ? 9.291 10.832 11.738 1.00 48.88 189 PRO A N 1
ATOM 1514 C CA . PRO A 1 189 ? 9.479 10.782 13.183 1.00 48.88 189 PRO A CA 1
ATOM 1515 C C . PRO A 1 189 ? 9.947 9.383 13.593 1.00 48.88 189 PRO A C 1
ATOM 1517 O O . PRO A 1 189 ? 9.188 8.420 13.584 1.00 48.88 189 PRO A O 1
ATOM 1520 N N . LYS A 1 190 ? 11.227 9.279 13.959 1.00 50.28 190 LYS A N 1
ATOM 1521 C CA . LYS A 1 190 ? 11.858 8.022 14.367 1.00 50.28 190 LYS A CA 1
ATOM 1522 C C . LYS A 1 190 ? 11.108 7.352 15.522 1.00 50.28 190 LYS A C 1
ATOM 1524 O O . LYS A 1 190 ? 10.804 7.979 16.539 1.00 50.28 190 LYS A O 1
ATOM 1529 N N . GLU A 1 191 ? 10.977 6.033 15.409 1.00 52.59 191 GLU A N 1
ATOM 1530 C CA . GLU A 1 191 ? 10.534 5.061 16.424 1.00 52.59 191 GLU A CA 1
ATOM 1531 C C . GLU A 1 191 ? 11.284 5.139 17.774 1.00 52.59 191 GLU A C 1
ATOM 1533 O O . GLU A 1 191 ? 10.906 4.486 18.754 1.00 52.59 191 GLU A O 1
ATOM 1538 N N . ASP A 1 192 ? 12.323 5.974 17.864 1.00 51.38 192 ASP A N 1
ATOM 1539 C CA . ASP A 1 192 ? 13.090 6.278 19.073 1.00 51.38 192 ASP A CA 1
ATOM 1540 C C . ASP A 1 192 ? 12.183 6.658 20.259 1.00 51.38 192 ASP A C 1
ATOM 1542 O O . ASP A 1 192 ? 12.468 6.302 21.406 1.00 51.38 192 ASP A O 1
ATOM 1546 N N . GLY A 1 193 ? 11.049 7.323 20.001 1.00 52.22 193 GLY A N 1
ATOM 1547 C CA . GLY A 1 193 ? 10.078 7.690 21.036 1.00 52.22 193 GLY A CA 1
ATOM 1548 C C . GLY A 1 193 ? 9.388 6.490 21.697 1.00 52.22 193 GLY A C 1
ATOM 1549 O O . GLY A 1 193 ? 9.183 6.490 22.914 1.00 52.22 193 GLY A O 1
ATOM 1550 N N . PHE A 1 194 ? 9.075 5.443 20.929 1.00 52.34 194 PHE A N 1
ATOM 1551 C CA . PHE A 1 194 ? 8.384 4.251 21.428 1.00 52.34 194 PHE A CA 1
ATOM 1552 C C . PHE A 1 194 ? 9.325 3.354 22.239 1.00 52.34 194 PHE A C 1
ATOM 1554 O O . PHE A 1 194 ? 8.977 2.921 23.339 1.00 52.34 194 PHE A O 1
ATOM 1561 N N . MET A 1 195 ? 10.560 3.162 21.767 1.00 59.72 195 MET A N 1
ATOM 1562 C CA . MET A 1 195 ? 11.606 2.451 22.514 1.00 59.72 195 MET A CA 1
ATOM 1563 C C . MET A 1 195 ? 11.952 3.150 23.835 1.00 59.72 195 MET A C 1
ATOM 1565 O O . MET A 1 195 ? 12.105 2.497 24.871 1.00 59.72 195 MET A O 1
ATOM 1569 N N . LEU A 1 196 ? 12.019 4.485 23.832 1.00 65.62 196 LEU A N 1
ATOM 1570 C CA . LEU A 1 196 ? 12.256 5.271 25.043 1.00 65.62 196 LEU A CA 1
ATOM 1571 C C . LEU A 1 196 ? 11.065 5.171 26.008 1.00 65.62 196 LEU A C 1
ATOM 1573 O O . LEU A 1 196 ? 11.268 4.974 27.208 1.00 65.62 196 LEU A O 1
ATOM 1577 N N . ALA A 1 197 ? 9.830 5.212 25.498 1.00 67.06 197 ALA A N 1
ATOM 1578 C CA . ALA A 1 197 ? 8.626 5.007 26.302 1.00 67.06 197 ALA A CA 1
ATOM 1579 C C . ALA A 1 197 ? 8.582 3.603 26.935 1.00 67.06 197 ALA A C 1
ATOM 1581 O O . ALA A 1 197 ? 8.330 3.487 28.136 1.00 67.06 197 ALA A O 1
ATOM 1582 N N . ILE A 1 198 ? 8.908 2.547 26.179 1.00 74.75 198 ILE A N 1
ATOM 1583 C CA . ILE A 1 198 ? 9.033 1.176 26.702 1.00 74.75 198 ILE A CA 1
ATOM 1584 C C . ILE A 1 198 ? 10.113 1.107 27.785 1.00 74.75 198 ILE A C 1
ATOM 1586 O O . ILE A 1 198 ? 9.887 0.506 28.837 1.00 74.75 198 ILE A O 1
ATOM 1590 N N . GLY A 1 199 ? 11.263 1.750 27.571 1.00 73.44 199 GLY A N 1
ATOM 1591 C CA . GLY A 1 199 ? 12.344 1.807 28.553 1.00 73.44 199 GLY A CA 1
ATOM 1592 C C . GLY A 1 199 ? 11.923 2.479 29.862 1.00 73.44 199 GLY A C 1
ATOM 1593 O O . GLY A 1 199 ? 12.190 1.953 30.944 1.00 73.44 199 GLY A O 1
ATOM 1594 N N . VAL A 1 200 ? 11.214 3.609 29.786 1.00 77.44 200 VAL A N 1
ATOM 1595 C CA . VAL A 1 200 ? 10.738 4.353 30.964 1.00 77.44 200 VAL A CA 1
ATOM 1596 C C . VAL A 1 200 ? 9.645 3.580 31.704 1.00 77.44 200 VAL A C 1
ATOM 1598 O O . VAL A 1 200 ? 9.729 3.410 32.923 1.00 77.44 200 VAL A O 1
ATOM 1601 N N . VAL A 1 201 ? 8.644 3.062 30.987 1.00 78.75 201 VAL A N 1
ATOM 1602 C CA . VAL A 1 201 ? 7.535 2.307 31.588 1.00 78.75 201 VAL A CA 1
ATOM 1603 C C . VAL A 1 201 ? 8.041 0.984 32.166 1.00 78.75 201 VAL A C 1
ATOM 1605 O O . VAL A 1 201 ? 7.822 0.712 33.349 1.00 78.75 201 VAL A O 1
ATOM 1608 N N . GLY A 1 202 ? 8.797 0.200 31.395 1.00 74.50 202 GLY A N 1
ATOM 1609 C CA . GLY A 1 202 ? 9.386 -1.065 31.842 1.00 74.50 202 GLY A CA 1
ATOM 1610 C C . GLY A 1 202 ? 10.371 -0.887 33.001 1.00 74.50 202 GLY A C 1
ATOM 1611 O O . GLY A 1 202 ? 10.326 -1.636 33.981 1.00 74.50 202 GLY A O 1
ATOM 1612 N N . GLY A 1 203 ? 11.201 0.159 32.950 1.00 77.62 203 GLY A N 1
ATOM 1613 C CA . GLY A 1 203 ? 12.110 0.525 34.034 1.00 77.62 203 GLY A CA 1
ATOM 1614 C C . GLY A 1 203 ? 11.369 0.889 35.322 1.00 77.62 203 GLY A C 1
ATOM 1615 O O . GLY A 1 203 ? 11.730 0.411 36.400 1.00 77.62 203 GLY A O 1
ATOM 1616 N N . SER A 1 204 ? 10.285 1.665 35.225 1.00 80.81 204 SER A N 1
ATOM 1617 C CA . SER A 1 204 ? 9.480 2.054 36.390 1.00 80.81 204 SER A CA 1
ATOM 1618 C C . SER A 1 204 ? 8.842 0.851 37.098 1.00 80.81 204 SER A C 1
ATOM 1620 O O . SER A 1 204 ? 8.845 0.798 38.333 1.00 80.81 204 SER A O 1
ATOM 1622 N N . ILE A 1 205 ? 8.385 -0.152 36.334 1.00 82.69 205 ILE A N 1
ATOM 1623 C CA . ILE A 1 205 ? 7.798 -1.402 36.843 1.00 82.69 205 ILE A CA 1
ATOM 1624 C C . ILE A 1 205 ? 8.862 -2.246 37.554 1.00 82.69 205 ILE A C 1
ATOM 1626 O O . ILE A 1 205 ? 8.638 -2.723 38.667 1.00 82.69 205 ILE A O 1
ATOM 1630 N N . LEU A 1 206 ? 10.049 -2.401 36.961 1.00 83.38 206 LEU A N 1
ATOM 1631 C CA . LEU A 1 206 ? 11.148 -3.147 37.582 1.00 83.38 206 LEU A CA 1
ATOM 1632 C C . LEU A 1 206 ? 11.607 -2.507 38.895 1.00 83.38 206 LEU A C 1
ATOM 1634 O O . LEU A 1 206 ? 11.817 -3.214 39.885 1.00 83.38 206 LEU A O 1
ATOM 1638 N N . VAL A 1 207 ? 11.717 -1.178 38.938 1.00 82.75 207 VAL A N 1
ATOM 1639 C CA . VAL A 1 207 ? 12.088 -0.444 40.156 1.00 82.75 207 VAL A CA 1
ATOM 1640 C C . VAL A 1 207 ? 11.022 -0.608 41.238 1.00 82.75 207 VAL A C 1
ATOM 1642 O O . VAL A 1 207 ? 11.363 -0.896 42.387 1.00 82.75 207 VAL A O 1
ATOM 1645 N N . THR A 1 208 ? 9.735 -0.497 40.893 1.00 82.50 208 THR A N 1
ATOM 1646 C CA . THR A 1 208 ? 8.648 -0.694 41.867 1.00 82.50 208 THR A CA 1
ATOM 1647 C C . THR A 1 208 ? 8.587 -2.129 42.382 1.00 82.50 208 THR A C 1
ATOM 1649 O O . THR A 1 208 ? 8.487 -2.325 43.594 1.00 82.50 208 THR A O 1
ATOM 1652 N N . LEU A 1 209 ? 8.716 -3.137 41.515 1.00 80.25 209 LEU A N 1
ATOM 1653 C CA . LEU A 1 209 ? 8.749 -4.545 41.928 1.00 80.25 209 LEU A CA 1
ATOM 1654 C C . LEU A 1 209 ? 9.953 -4.847 42.825 1.00 80.25 209 LEU A C 1
ATOM 1656 O O . LEU A 1 209 ? 9.798 -5.485 43.868 1.00 80.25 209 LEU A O 1
ATOM 1660 N N . THR A 1 210 ? 11.134 -4.334 42.475 1.00 79.00 210 THR A N 1
ATOM 1661 C CA . THR A 1 210 ? 12.357 -4.494 43.275 1.00 79.00 210 THR A CA 1
ATOM 1662 C C . THR A 1 210 ? 12.212 -3.826 44.642 1.00 79.00 210 THR A C 1
ATOM 1664 O O . THR A 1 210 ? 12.510 -4.433 45.672 1.00 79.00 210 THR A O 1
ATOM 1667 N N . TYR A 1 211 ? 11.680 -2.602 44.682 1.00 80.56 211 TYR A N 1
ATOM 1668 C CA . TYR A 1 211 ? 11.423 -1.874 45.923 1.00 80.56 211 TYR A CA 1
ATOM 1669 C C . TYR A 1 211 ? 10.429 -2.615 46.832 1.00 80.56 211 TYR A C 1
ATOM 1671 O O . TYR A 1 211 ? 10.671 -2.771 48.032 1.00 80.56 211 TYR A O 1
ATOM 1679 N N . VAL A 1 212 ? 9.329 -3.128 46.269 1.00 77.44 212 VAL A N 1
ATOM 1680 C CA . VAL A 1 212 ? 8.337 -3.917 47.015 1.00 77.44 212 VAL A CA 1
ATOM 1681 C C . VAL A 1 212 ? 8.939 -5.230 47.521 1.00 77.44 212 VAL A C 1
ATOM 1683 O O . VAL A 1 212 ? 8.695 -5.591 48.674 1.00 77.44 212 VAL A O 1
ATOM 1686 N N . ALA A 1 213 ? 9.752 -5.919 46.715 1.00 70.19 213 ALA A N 1
ATOM 1687 C CA . ALA A 1 213 ? 10.415 -7.163 47.104 1.00 70.19 213 ALA A CA 1
ATOM 1688 C C . ALA A 1 213 ? 11.378 -6.961 48.286 1.00 70.19 213 ALA A C 1
ATOM 1690 O O . ALA A 1 213 ? 11.310 -7.705 49.267 1.00 70.19 213 ALA A O 1
ATOM 1691 N N . ILE A 1 214 ? 12.204 -5.909 48.248 1.00 74.19 214 ILE A N 1
ATOM 1692 C CA . ILE A 1 214 ? 13.136 -5.562 49.334 1.00 74.19 214 ILE A CA 1
ATOM 1693 C C . ILE A 1 214 ? 12.374 -5.166 50.605 1.00 74.19 214 ILE A C 1
ATOM 1695 O O . ILE A 1 214 ? 12.738 -5.579 51.707 1.00 74.19 214 ILE A O 1
ATOM 1699 N N . ARG A 1 215 ? 11.282 -4.400 50.474 1.00 70.62 215 ARG A N 1
ATOM 1700 C CA . ARG A 1 215 ? 10.502 -3.925 51.625 1.00 70.62 215 ARG A CA 1
ATOM 1701 C C . ARG A 1 215 ? 9.674 -5.029 52.293 1.00 70.62 215 ARG A C 1
ATOM 1703 O O . ARG A 1 215 ? 9.559 -5.027 53.517 1.00 70.62 215 ARG A O 1
ATOM 1710 N N . LYS A 1 216 ? 9.077 -5.955 51.529 1.00 56.06 216 LYS A N 1
ATOM 1711 C CA . LYS A 1 216 ? 8.244 -7.047 52.082 1.00 56.06 216 LYS A CA 1
ATOM 1712 C C . LYS A 1 216 ? 9.044 -8.264 52.547 1.00 56.06 216 LYS A C 1
ATOM 1714 O O . LYS A 1 216 ? 8.540 -9.014 53.382 1.00 56.06 216 LYS A O 1
ATOM 1719 N N . HIS A 1 217 ? 10.272 -8.455 52.066 1.00 56.06 217 HIS A N 1
ATOM 1720 C CA . HIS A 1 217 ? 11.131 -9.563 52.482 1.00 56.06 217 HIS A CA 1
ATOM 1721 C C . HIS A 1 217 ? 12.486 -9.081 53.016 1.00 56.06 217 HIS A C 1
ATOM 1723 O O . HIS A 1 217 ? 13.516 -9.328 52.389 1.00 56.06 217 HIS A O 1
ATOM 1729 N N . PRO A 1 218 ? 12.537 -8.476 54.219 1.00 50.91 218 PRO A N 1
ATOM 1730 C CA . PRO A 1 218 ? 13.794 -8.371 54.940 1.00 50.91 218 PRO A CA 1
ATOM 1731 C C . PRO A 1 218 ? 14.221 -9.791 55.341 1.00 50.91 218 PRO A C 1
ATOM 1733 O O . PRO A 1 218 ? 13.704 -10.371 56.291 1.00 50.91 218 PRO A O 1
ATOM 1736 N N . SER A 1 219 ? 15.108 -10.383 54.543 1.00 51.88 219 SER A N 1
ATOM 1737 C CA . SER A 1 219 ? 15.982 -11.516 54.861 1.00 51.88 219 SER A CA 1
ATOM 1738 C C . SER A 1 219 ? 15.418 -12.516 55.881 1.00 51.88 219 SER A C 1
ATOM 1740 O O . SER A 1 219 ? 15.766 -12.490 57.063 1.00 51.88 219 SER A O 1
ATOM 1742 N N . ARG A 1 220 ? 14.629 -13.493 55.417 1.00 50.12 220 ARG A N 1
ATOM 1743 C CA . ARG A 1 220 ? 14.211 -14.678 56.199 1.00 50.12 220 ARG A CA 1
ATOM 1744 C C . ARG A 1 220 ? 15.378 -15.665 56.442 1.00 50.12 220 ARG A C 1
ATOM 1746 O O . ARG A 1 220 ? 15.209 -16.875 56.364 1.00 50.12 220 ARG A O 1
ATOM 1753 N N . SER A 1 221 ? 16.576 -15.156 56.736 1.00 49.84 221 SER A N 1
ATOM 1754 C CA . SER A 1 221 ? 17.831 -15.917 56.840 1.00 49.84 221 SER A CA 1
ATOM 1755 C C . SER A 1 221 ? 18.579 -15.658 58.157 1.00 49.84 221 SER A C 1
ATOM 1757 O O . SER A 1 221 ? 19.793 -15.460 58.157 1.00 49.84 221 SER A O 1
ATOM 1759 N N . LYS A 1 222 ? 17.887 -15.644 59.305 1.00 50.44 222 LYS A N 1
ATOM 1760 C CA . LYS A 1 222 ? 18.574 -15.586 60.615 1.00 50.44 222 LYS A CA 1
ATOM 1761 C C . LYS A 1 222 ? 18.211 -16.653 61.651 1.00 50.44 222 LYS A C 1
ATOM 1763 O O . LYS A 1 222 ? 18.860 -16.686 62.685 1.00 50.44 222 LYS A O 1
ATOM 1768 N N . ASN A 1 223 ? 17.319 -17.608 61.370 1.00 51.28 223 ASN A N 1
ATOM 1769 C CA . ASN A 1 223 ? 16.925 -18.622 62.368 1.00 51.28 223 ASN A CA 1
ATOM 1770 C C . ASN A 1 223 ? 17.157 -20.073 61.921 1.00 51.28 223 ASN A C 1
ATOM 1772 O O . ASN A 1 223 ? 16.244 -20.891 61.981 1.00 51.28 223 ASN A O 1
ATOM 1776 N N . ARG A 1 224 ? 18.376 -20.427 61.492 1.00 50.41 224 ARG A N 1
ATOM 1777 C CA . ARG A 1 224 ? 18.724 -21.843 61.240 1.00 50.41 224 ARG A CA 1
ATOM 1778 C C . ARG A 1 224 ? 19.862 -22.418 62.086 1.00 50.41 224 ARG A C 1
ATOM 1780 O O . ARG A 1 224 ? 20.155 -23.596 61.936 1.00 50.41 224 ARG A O 1
ATOM 1787 N N . HIS A 1 225 ? 20.438 -21.655 63.022 1.00 50.25 225 HIS A N 1
ATOM 1788 C CA . HIS A 1 225 ? 21.615 -22.111 63.780 1.00 50.25 225 HIS A CA 1
ATOM 1789 C C . HIS A 1 225 ? 21.492 -22.224 65.310 1.00 50.25 225 HIS A C 1
ATOM 1791 O O . HIS A 1 225 ? 22.488 -22.554 65.943 1.00 50.25 225 HIS A O 1
ATOM 1797 N N . ASN A 1 226 ? 20.304 -22.077 65.914 1.00 49.47 226 ASN A N 1
ATOM 1798 C CA . ASN A 1 226 ? 20.148 -22.200 67.380 1.00 49.47 226 ASN A CA 1
ATOM 1799 C C . ASN A 1 226 ? 19.413 -23.460 67.883 1.00 49.47 226 ASN A C 1
ATOM 1801 O O . ASN A 1 226 ? 19.220 -23.602 69.084 1.00 49.47 226 ASN A O 1
ATOM 1805 N N . LEU A 1 227 ? 19.065 -24.423 67.023 1.00 52.47 227 LEU A N 1
ATOM 1806 C CA . LEU A 1 227 ? 18.360 -25.650 67.447 1.00 52.47 227 LEU A CA 1
ATOM 1807 C C . LEU A 1 227 ? 19.274 -26.832 67.838 1.00 52.47 227 LEU A C 1
ATOM 1809 O O . LEU A 1 227 ? 18.778 -27.922 68.091 1.00 52.47 227 LEU A O 1
ATOM 1813 N N . ARG A 1 228 ? 20.602 -26.648 67.922 1.00 50.16 228 ARG A N 1
ATOM 1814 C CA . ARG A 1 228 ? 21.558 -27.736 68.246 1.00 50.16 228 ARG A CA 1
ATOM 1815 C C . ARG A 1 228 ? 22.318 -27.550 69.570 1.00 50.16 228 ARG A C 1
ATOM 1817 O O . ARG A 1 228 ? 23.392 -28.113 69.747 1.00 50.16 228 ARG A O 1
ATOM 1824 N N . ARG A 1 229 ? 21.794 -26.754 70.505 1.00 49.94 229 ARG A N 1
ATOM 1825 C CA . ARG A 1 229 ? 22.409 -26.544 71.832 1.00 49.94 229 ARG A CA 1
ATOM 1826 C C . ARG A 1 229 ? 21.368 -26.464 72.955 1.00 49.94 229 ARG A C 1
ATOM 1828 O O . ARG A 1 229 ? 21.374 -25.524 73.731 1.00 49.94 229 ARG A O 1
ATOM 1835 N N . GLN A 1 230 ? 20.458 -27.432 73.035 1.00 50.41 230 GLN A N 1
ATOM 1836 C CA . GLN A 1 230 ? 19.620 -27.629 74.234 1.00 50.41 230 GLN A CA 1
ATOM 1837 C C . GLN A 1 230 ? 19.351 -29.112 74.538 1.00 50.41 230 GLN A C 1
ATOM 1839 O O . GLN A 1 230 ? 18.320 -29.440 75.098 1.00 50.41 230 GLN A O 1
ATOM 1844 N N . ASN A 1 231 ? 20.277 -30.008 74.184 1.00 43.50 231 ASN A N 1
ATOM 1845 C CA . ASN A 1 231 ? 20.302 -31.381 74.700 1.00 43.50 231 ASN A CA 1
ATOM 1846 C C . ASN A 1 231 ? 21.762 -31.772 74.967 1.00 43.50 231 ASN A C 1
ATOM 1848 O O . ASN A 1 231 ? 22.421 -32.374 74.120 1.00 43.50 231 ASN A O 1
ATOM 1852 N N . SER A 1 232 ? 22.272 -31.330 76.114 1.00 40.88 232 SER A N 1
ATOM 1853 C CA . SER A 1 232 ? 23.404 -31.899 76.847 1.00 40.88 232 SER A CA 1
ATOM 1854 C C . SER A 1 232 ? 23.256 -31.524 78.310 1.00 40.88 232 SER A C 1
ATOM 1856 O O . SER A 1 232 ? 22.735 -30.416 78.566 1.00 40.88 232 SER A O 1
#